Protein AF-A0A498S8A3-F1 (afdb_monomer)

Structure (mmCIF, N/CA/C/O backbone):
data_AF-A0A498S8A3-F1
#
_entry.id   AF-A0A498S8A3-F1
#
loop_
_atom_site.group_PDB
_atom_site.id
_atom_site.type_symbol
_atom_site.label_atom_id
_atom_site.label_alt_id
_atom_site.label_comp_id
_atom_site.label_asym_id
_atom_site.label_entity_id
_atom_site.label_seq_id
_atom_site.pdbx_PDB_ins_code
_atom_site.Cartn_x
_atom_site.Cartn_y
_atom_site.Cartn_z
_atom_site.occupancy
_atom_site.B_iso_or_equiv
_atom_site.auth_seq_id
_atom_site.auth_comp_id
_atom_site.auth_asym_id
_atom_site.auth_atom_id
_atom_site.pdbx_PDB_model_num
ATOM 1 N N . MET A 1 1 ? 25.824 3.146 -20.376 1.00 77.06 1 MET A N 1
ATOM 2 C CA . MET A 1 1 ? 25.790 4.401 -19.587 1.00 77.06 1 MET A CA 1
ATOM 3 C C . MET A 1 1 ? 26.663 4.387 -18.333 1.00 77.06 1 MET A C 1
ATOM 5 O O . MET A 1 1 ? 27.650 5.105 -18.344 1.00 77.06 1 MET A O 1
ATOM 9 N N . GLN A 1 2 ? 26.408 3.583 -17.286 1.00 84.12 2 GLN A N 1
ATOM 10 C CA . GLN A 1 2 ? 27.241 3.619 -16.058 1.00 84.12 2 GLN A CA 1
ATOM 11 C C . GLN A 1 2 ? 28.739 3.370 -16.310 1.00 84.12 2 GLN A C 1
ATOM 13 O O . GLN A 1 2 ? 29.576 4.101 -15.799 1.00 84.12 2 GLN A O 1
ATOM 18 N N . LYS A 1 3 ? 29.083 2.399 -17.169 1.00 86.88 3 LYS A N 1
ATOM 19 C CA . LYS A 1 3 ? 30.480 2.138 -17.564 1.00 86.88 3 LYS A CA 1
ATOM 20 C C . LYS A 1 3 ? 31.143 3.359 -18.218 1.00 86.88 3 LYS A C 1
ATOM 22 O O . LYS A 1 3 ? 32.260 3.702 -17.860 1.00 86.88 3 LYS A O 1
ATOM 27 N N . TRP A 1 4 ? 30.442 4.040 -19.127 1.00 86.94 4 TRP A N 1
ATOM 28 C CA . TRP A 1 4 ? 30.944 5.247 -19.798 1.00 86.94 4 TRP A CA 1
ATOM 29 C C . TRP A 1 4 ? 31.109 6.415 -18.825 1.00 86.94 4 TRP A C 1
ATOM 31 O O . TRP A 1 4 ? 32.101 7.129 -18.896 1.00 86.94 4 TRP A O 1
ATOM 41 N N . ARG A 1 5 ? 30.191 6.560 -17.862 1.00 85.75 5 ARG A N 1
ATOM 42 C CA . ARG A 1 5 ? 30.325 7.548 -16.783 1.00 85.75 5 ARG A CA 1
ATOM 43 C C . ARG A 1 5 ? 31.482 7.242 -15.849 1.00 85.75 5 ARG A C 1
ATOM 45 O O . ARG A 1 5 ? 32.178 8.161 -15.453 1.00 85.75 5 ARG A O 1
ATOM 52 N N . ASN A 1 6 ? 31.721 5.973 -15.533 1.00 88.44 6 ASN A N 1
ATOM 53 C CA . ASN A 1 6 ? 32.868 5.582 -14.719 1.00 88.44 6 ASN A CA 1
ATOM 54 C C . ASN A 1 6 ? 34.187 5.910 -15.429 1.00 88.44 6 ASN A C 1
ATOM 56 O O . ASN A 1 6 ? 35.081 6.439 -14.785 1.00 88.44 6 ASN A O 1
ATOM 60 N N . ILE A 1 7 ? 34.271 5.681 -16.745 1.00 88.69 7 ILE A N 1
ATOM 61 C CA . ILE A 1 7 ? 35.437 6.062 -17.558 1.00 88.69 7 ILE A CA 1
ATOM 62 C C . ILE A 1 7 ? 35.605 7.588 -17.589 1.00 88.69 7 ILE A C 1
ATOM 64 O O . ILE A 1 7 ? 36.697 8.076 -17.329 1.00 88.69 7 ILE A O 1
ATOM 68 N N . ALA A 1 8 ? 34.536 8.354 -17.833 1.00 86.69 8 ALA A N 1
ATOM 69 C CA . ALA A 1 8 ? 34.592 9.819 -17.795 1.00 86.69 8 ALA A CA 1
ATOM 70 C C . ALA A 1 8 ? 35.014 10.347 -16.407 1.00 86.69 8 ALA A C 1
ATOM 72 O O . ALA A 1 8 ? 35.850 11.240 -16.308 1.00 86.69 8 ALA A O 1
ATOM 73 N N . ASN A 1 9 ? 34.520 9.728 -15.329 1.00 86.81 9 ASN A N 1
ATOM 74 C CA . ASN A 1 9 ? 34.883 10.052 -13.947 1.00 86.81 9 ASN A CA 1
ATOM 75 C C . ASN A 1 9 ? 36.334 9.690 -13.585 1.00 86.81 9 ASN A C 1
ATOM 77 O O . ASN A 1 9 ? 36.845 10.223 -12.600 1.00 86.81 9 ASN A O 1
ATOM 81 N N . SER A 1 10 ? 36.996 8.793 -14.328 1.00 88.81 10 SER A N 1
ATOM 82 C CA . SER A 1 10 ? 38.424 8.484 -14.148 1.00 88.81 10 SER A CA 1
ATOM 83 C C . SER A 1 10 ? 39.339 9.602 -14.652 1.00 88.81 10 SER A C 1
ATOM 85 O O . SER A 1 10 ? 40.477 9.688 -14.207 1.00 88.81 10 SER A O 1
ATOM 87 N N . TYR A 1 11 ? 38.836 10.480 -15.522 1.00 88.56 11 TYR A N 1
ATOM 88 C CA . TYR A 1 11 ? 39.572 11.601 -16.104 1.00 88.56 11 TYR A CA 1
ATOM 89 C C . TYR A 1 11 ? 38.967 12.940 -15.656 1.00 88.56 11 TYR A C 1
ATOM 91 O O . TYR A 1 11 ? 38.501 13.738 -16.472 1.00 88.56 11 TYR A O 1
ATOM 99 N N . LYS A 1 12 ? 38.953 13.189 -14.338 1.00 82.19 12 LYS A N 1
ATOM 100 C CA . LYS A 1 12 ? 38.359 14.413 -13.756 1.00 82.19 12 LYS A CA 1
ATOM 101 C C . LYS A 1 12 ? 39.020 15.697 -14.259 1.00 82.19 12 LYS A C 1
ATOM 103 O O . LYS A 1 12 ? 38.346 16.716 -14.372 1.00 82.19 12 LYS A O 1
ATOM 108 N N . ASP A 1 13 ? 40.297 15.620 -14.616 1.00 89.12 13 ASP A N 1
ATOM 109 C CA . ASP A 1 13 ? 41.116 16.737 -15.101 1.00 89.12 13 ASP A CA 1
ATOM 110 C C . ASP A 1 13 ? 40.587 17.329 -16.421 1.00 89.12 13 ASP A C 1
ATOM 112 O O . ASP A 1 13 ? 40.838 18.489 -16.735 1.00 89.12 13 ASP A O 1
ATOM 116 N N . LEU A 1 14 ? 39.830 16.535 -17.189 1.00 85.31 14 LEU A N 1
ATOM 117 C CA . LEU A 1 14 ? 39.316 16.886 -18.516 1.00 85.31 14 LEU A CA 1
ATOM 118 C C . LEU A 1 14 ? 37.848 17.366 -18.501 1.00 85.31 14 LEU A C 1
ATOM 120 O O . LEU A 1 14 ? 37.322 17.703 -19.558 1.00 85.31 14 LEU A O 1
ATOM 124 N N . ASN A 1 15 ? 37.182 17.397 -17.334 1.00 84.81 15 ASN A N 1
ATOM 125 C CA . ASN A 1 15 ? 35.776 17.807 -17.152 1.00 84.81 15 ASN A CA 1
ATOM 126 C C . ASN A 1 15 ? 34.808 17.239 -18.220 1.00 84.81 15 ASN A C 1
ATOM 128 O O . ASN A 1 15 ? 33.963 17.946 -18.775 1.00 84.81 15 ASN A O 1
ATOM 132 N N . VAL A 1 16 ? 34.962 15.954 -18.552 1.00 86.25 16 VAL A N 1
ATOM 133 C CA . VAL A 1 16 ? 34.203 15.304 -19.629 1.00 86.25 16 VAL A CA 1
ATOM 134 C C . VAL A 1 16 ? 32.844 14.843 -19.113 1.00 86.25 16 VAL A C 1
ATOM 136 O O . VAL A 1 16 ? 32.751 14.168 -18.088 1.00 86.25 16 VAL A O 1
ATOM 139 N N . SER A 1 17 ? 31.782 15.146 -19.858 1.00 83.44 17 SER A N 1
ATOM 140 C CA . SER A 1 17 ? 30.438 14.615 -19.615 1.00 83.44 17 SER A CA 1
ATOM 141 C C . SER A 1 17 ? 30.017 13.676 -20.748 1.00 83.44 17 SER A C 1
ATOM 143 O O . SER A 1 17 ? 30.388 13.862 -21.905 1.00 83.44 17 SER A O 1
ATOM 145 N N . VAL A 1 18 ? 29.266 12.625 -20.411 1.00 84.88 18 VAL A N 1
ATOM 146 C CA . VAL A 1 18 ? 28.744 11.658 -21.390 1.00 84.88 18 VAL A CA 1
ATOM 147 C C . VAL A 1 18 ? 27.344 12.099 -21.798 1.00 84.88 18 VAL A C 1
ATOM 149 O O . VAL A 1 18 ? 26.421 12.011 -20.986 1.00 84.88 18 VAL A O 1
ATOM 152 N N . TRP A 1 19 ? 27.187 12.550 -23.041 1.00 85.06 19 TRP A N 1
ATOM 153 C CA . TRP A 1 19 ? 25.892 12.926 -23.602 1.00 85.06 19 TRP A CA 1
ATOM 154 C C . TRP A 1 19 ? 25.328 11.804 -24.478 1.00 85.06 19 TRP A C 1
ATOM 156 O O . TRP A 1 19 ? 26.021 11.255 -25.327 1.00 85.06 19 TRP A O 1
ATOM 166 N N . GLU A 1 20 ? 24.064 11.472 -24.246 1.00 85.94 20 GLU A N 1
ATOM 167 C CA . GLU A 1 20 ? 23.276 10.501 -25.007 1.00 85.94 20 GLU A CA 1
ATOM 168 C C . GLU A 1 20 ? 21.835 11.020 -25.020 1.00 85.94 20 GLU A C 1
ATOM 170 O O . GLU A 1 20 ? 21.359 11.496 -23.983 1.00 85.94 20 GLU A O 1
ATOM 175 N N . ALA A 1 21 ? 21.119 10.921 -26.142 1.00 87.62 21 ALA A N 1
ATOM 176 C CA . ALA A 1 21 ? 19.775 11.502 -26.267 1.00 87.62 21 ALA A CA 1
ATOM 177 C C . ALA A 1 21 ? 18.793 10.938 -25.219 1.00 87.62 21 ALA A C 1
ATOM 179 O O . ALA A 1 21 ? 17.949 11.655 -24.687 1.00 87.62 21 ALA A O 1
ATOM 180 N N . ASN A 1 22 ? 18.971 9.666 -24.850 1.00 87.19 22 ASN A N 1
ATOM 181 C CA . ASN A 1 22 ? 18.154 8.969 -23.855 1.00 87.19 22 ASN A CA 1
ATOM 182 C C . ASN A 1 22 ? 18.733 9.013 -22.429 1.00 87.19 22 ASN A C 1
ATOM 184 O O . ASN A 1 22 ? 18.239 8.316 -21.540 1.00 87.19 22 ASN A O 1
ATOM 188 N N . SER A 1 23 ? 19.787 9.803 -22.187 1.00 85.44 23 SER A N 1
ATOM 189 C CA . SER A 1 23 ? 20.466 9.873 -20.882 1.00 85.44 23 SER A CA 1
ATOM 190 C C . SER A 1 23 ? 19.522 10.233 -19.731 1.00 85.44 23 SER A C 1
ATOM 192 O O . SER A 1 23 ? 19.610 9.608 -18.677 1.00 85.44 23 SER A O 1
ATOM 194 N N . MET A 1 24 ? 18.567 11.139 -19.963 1.00 87.56 24 MET A N 1
ATOM 195 C CA . MET A 1 24 ? 17.547 11.538 -18.986 1.00 87.56 24 MET A CA 1
ATOM 196 C C . MET A 1 24 ? 16.693 10.354 -18.502 1.00 87.56 24 MET A C 1
ATOM 198 O O . MET A 1 24 ? 16.511 10.175 -17.299 1.00 87.56 24 MET A O 1
ATOM 202 N N . PHE A 1 25 ? 16.200 9.512 -19.417 1.00 87.62 25 PHE A N 1
ATOM 203 C CA . PHE A 1 25 ? 15.379 8.349 -19.058 1.00 87.62 25 PHE A CA 1
ATOM 204 C C . PHE A 1 25 ? 16.190 7.305 -18.291 1.00 87.62 25 PHE A C 1
ATOM 206 O O . PHE A 1 25 ? 15.712 6.731 -17.313 1.00 87.62 25 PHE A O 1
ATOM 213 N N . VAL A 1 26 ? 17.444 7.094 -18.699 1.00 86.50 26 VAL A N 1
ATOM 214 C CA . VAL A 1 26 ? 18.355 6.185 -17.997 1.00 86.50 26 VAL A CA 1
ATOM 215 C C . VAL A 1 26 ? 18.641 6.695 -16.584 1.00 86.50 26 VAL A C 1
ATOM 217 O O . VAL A 1 26 ? 18.618 5.901 -15.649 1.00 86.50 26 VAL A O 1
ATOM 220 N N . ASP A 1 27 ? 18.854 7.999 -16.400 1.00 88.00 27 ASP A N 1
ATOM 221 C CA . ASP A 1 27 ? 19.038 8.597 -15.073 1.00 88.00 27 ASP A CA 1
ATOM 222 C C . ASP A 1 27 ? 17.830 8.421 -14.169 1.00 88.00 27 ASP A C 1
ATOM 224 O O . ASP A 1 27 ? 17.971 8.040 -13.004 1.00 88.00 27 ASP A O 1
ATOM 228 N N . GLN A 1 28 ? 16.638 8.630 -14.721 1.00 90.00 28 GLN A N 1
ATOM 229 C CA . GLN A 1 28 ? 15.400 8.410 -13.997 1.00 90.00 28 GLN A CA 1
ATOM 230 C C . GLN A 1 28 ? 15.267 6.947 -13.556 1.00 90.00 28 GLN A C 1
ATOM 232 O O . GLN A 1 28 ? 14.994 6.695 -12.385 1.00 90.00 28 GLN A O 1
ATOM 237 N N . MET A 1 29 ? 15.520 5.981 -14.447 1.00 89.31 29 MET A N 1
ATOM 238 C CA . MET A 1 29 ? 15.439 4.552 -14.114 1.00 89.31 29 MET A CA 1
ATOM 239 C C . MET A 1 29 ? 16.510 4.102 -13.112 1.00 89.31 29 MET A C 1
ATOM 241 O O . MET A 1 29 ? 16.238 3.250 -12.265 1.00 89.31 29 MET A O 1
ATOM 245 N N . LEU A 1 30 ? 17.714 4.680 -13.169 1.00 88.56 30 LEU A N 1
ATOM 246 C CA . LEU A 1 30 ? 18.797 4.367 -12.233 1.00 88.56 30 LEU A CA 1
ATOM 247 C C . LEU A 1 30 ? 18.478 4.821 -10.805 1.00 88.56 30 LEU A C 1
ATOM 249 O O . LEU A 1 30 ? 18.762 4.093 -9.854 1.00 88.56 30 LEU A O 1
ATOM 253 N N . SER A 1 31 ? 17.866 5.995 -10.661 1.00 91.38 31 SER A N 1
ATOM 254 C CA . SER A 1 31 ? 17.482 6.553 -9.359 1.00 91.38 31 SER A CA 1
ATOM 255 C C . SER A 1 31 ? 16.128 6.036 -8.856 1.00 91.38 31 SER A C 1
ATOM 257 O O . SER A 1 31 ? 15.812 6.189 -7.674 1.00 91.38 31 SER A O 1
ATOM 259 N N . LEU A 1 32 ? 15.334 5.394 -9.723 1.00 92.94 32 LEU A N 1
ATOM 260 C CA . LEU A 1 32 ? 13.948 5.014 -9.447 1.00 92.94 32 LEU A CA 1
ATOM 261 C C . LEU A 1 32 ? 13.800 4.095 -8.234 1.00 92.94 32 LEU A C 1
ATOM 263 O O . LEU A 1 32 ? 12.905 4.306 -7.428 1.00 92.94 32 LEU A O 1
ATOM 267 N N . LYS A 1 33 ? 14.672 3.093 -8.073 1.00 91.06 33 LYS A N 1
ATOM 268 C CA . LYS A 1 33 ? 14.567 2.123 -6.966 1.00 91.06 33 LYS A CA 1
ATOM 269 C C . LYS A 1 33 ? 14.690 2.801 -5.602 1.00 91.06 33 LYS A C 1
ATOM 271 O O . LYS A 1 33 ? 13.877 2.567 -4.710 1.00 91.06 33 LYS A O 1
ATOM 276 N N . THR A 1 34 ? 15.693 3.665 -5.455 1.00 92.94 34 THR A N 1
ATOM 277 C CA . THR A 1 34 ? 15.925 4.419 -4.219 1.00 92.94 34 THR A CA 1
ATOM 278 C C . THR A 1 34 ? 14.799 5.415 -3.977 1.00 92.94 34 THR A C 1
ATOM 280 O O . THR A 1 34 ? 14.282 5.489 -2.864 1.00 92.94 34 THR A O 1
ATOM 283 N N . LEU A 1 35 ? 14.368 6.123 -5.025 1.00 94.62 35 LEU A N 1
ATOM 284 C CA . LEU A 1 35 ? 13.255 7.064 -4.944 1.00 94.62 35 LEU A CA 1
ATOM 285 C C . LEU A 1 35 ? 11.952 6.365 -4.541 1.00 94.62 35 LEU A C 1
ATOM 287 O O . LEU A 1 35 ? 11.236 6.856 -3.674 1.00 94.62 35 LEU A O 1
ATOM 291 N N . ALA A 1 36 ? 11.660 5.205 -5.125 1.00 93.38 36 ALA A N 1
ATOM 292 C CA . ALA A 1 36 ? 10.475 4.413 -4.829 1.00 93.38 36 ALA A CA 1
ATOM 293 C C . ALA A 1 36 ? 10.430 4.002 -3.356 1.00 93.38 36 ALA A C 1
ATOM 295 O O . ALA A 1 36 ? 9.432 4.236 -2.680 1.00 93.38 36 ALA A O 1
ATOM 296 N N . LEU A 1 37 ? 11.528 3.458 -2.825 1.00 93.69 37 LEU A N 1
ATOM 297 C CA . LEU A 1 37 ? 11.596 3.077 -1.414 1.00 93.69 37 LEU A CA 1
ATOM 298 C C . LEU A 1 37 ? 11.469 4.288 -0.484 1.00 93.69 37 LEU A C 1
ATOM 300 O O . LEU A 1 37 ? 10.704 4.241 0.476 1.00 93.69 37 LEU A O 1
ATOM 304 N N . GLN A 1 38 ? 12.176 5.383 -0.774 1.00 96.19 38 GLN A N 1
ATOM 305 C CA . GLN A 1 38 ? 12.108 6.598 0.039 1.00 96.19 38 GLN A CA 1
ATOM 306 C C . GLN A 1 38 ? 10.698 7.190 0.054 1.00 96.19 38 GLN A C 1
ATOM 308 O O . GLN A 1 38 ? 10.174 7.497 1.122 1.00 96.19 38 GLN A O 1
ATOM 313 N N . THR A 1 39 ? 10.073 7.324 -1.115 1.00 95.25 39 THR A N 1
ATOM 314 C CA . THR A 1 39 ? 8.710 7.857 -1.231 1.00 95.25 39 THR A CA 1
ATOM 315 C C . THR A 1 39 ? 7.702 6.951 -0.538 1.00 95.25 39 THR A C 1
ATOM 317 O O . THR A 1 39 ? 6.920 7.455 0.255 1.00 95.25 39 THR A O 1
ATOM 320 N N . CYS A 1 40 ? 7.777 5.626 -0.706 1.00 93.38 40 CYS A N 1
ATOM 321 C CA . CYS A 1 40 ? 6.897 4.695 0.005 1.00 93.38 40 CYS A CA 1
ATOM 322 C C . CYS A 1 40 ? 7.012 4.832 1.531 1.00 93.38 40 CYS A C 1
ATOM 324 O O . CYS A 1 40 ? 5.994 4.891 2.218 1.00 93.38 40 CYS A O 1
ATOM 326 N N . VAL A 1 41 ? 8.232 4.926 2.072 1.00 94.62 41 VAL A N 1
ATOM 327 C CA . VAL A 1 41 ? 8.451 5.089 3.520 1.00 94.62 41 VAL A CA 1
ATOM 328 C C . VAL A 1 41 ? 7.900 6.426 4.016 1.00 94.62 41 VAL A C 1
ATOM 330 O O . VAL A 1 41 ? 7.158 6.452 4.997 1.00 94.62 41 VAL A O 1
ATOM 333 N N . TRP A 1 42 ? 8.205 7.531 3.330 1.00 95.56 42 TRP A N 1
ATOM 334 C CA . TRP A 1 42 ? 7.682 8.847 3.704 1.00 95.56 42 TRP A CA 1
ATOM 335 C C . TRP A 1 42 ? 6.158 8.913 3.610 1.00 95.56 42 TRP A C 1
ATOM 337 O O . TRP A 1 42 ? 5.518 9.470 4.503 1.00 95.56 42 TRP A O 1
ATOM 347 N N . THR A 1 43 ? 5.562 8.301 2.586 1.00 94.44 43 THR A N 1
ATOM 348 C CA . THR A 1 43 ? 4.108 8.207 2.453 1.00 94.44 43 THR A CA 1
ATOM 349 C C . THR A 1 43 ? 3.509 7.376 3.585 1.00 94.44 43 THR A C 1
ATOM 351 O O . THR A 1 43 ? 2.552 7.833 4.195 1.00 94.44 43 THR A O 1
ATOM 354 N N . LEU A 1 44 ? 4.082 6.224 3.955 1.00 92.31 44 LEU A N 1
ATOM 355 C CA . LEU A 1 44 ? 3.594 5.424 5.091 1.00 92.31 44 LEU A CA 1
ATOM 356 C C . LEU A 1 44 ? 3.656 6.187 6.424 1.00 92.31 44 LEU A C 1
ATOM 358 O O . LEU A 1 44 ? 2.712 6.122 7.215 1.00 92.31 44 LEU A O 1
ATOM 362 N N . ILE A 1 45 ? 4.729 6.946 6.666 1.00 93.88 45 ILE 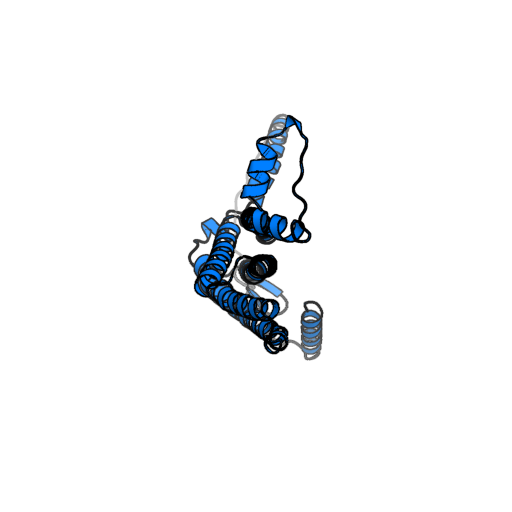A N 1
ATOM 363 C CA . ILE A 1 45 ? 4.859 7.801 7.858 1.00 93.88 45 ILE A CA 1
ATOM 364 C C . ILE A 1 45 ? 3.791 8.900 7.846 1.00 93.88 45 ILE A C 1
ATOM 366 O O . ILE A 1 45 ? 3.100 9.104 8.844 1.00 93.88 45 ILE A O 1
ATOM 370 N N . CYS A 1 46 ? 3.623 9.581 6.711 1.00 93.88 46 CYS A N 1
ATOM 371 C CA . CYS A 1 46 ? 2.615 10.625 6.542 1.00 93.88 46 CYS A CA 1
ATOM 372 C C . CYS A 1 46 ? 1.199 10.079 6.779 1.00 93.88 46 CYS A C 1
ATOM 374 O O . CYS A 1 46 ? 0.431 10.641 7.556 1.00 93.88 46 CYS A O 1
ATOM 376 N N . MET A 1 47 ? 0.880 8.925 6.195 1.00 91.81 47 MET A N 1
ATOM 377 C CA . MET A 1 47 ? -0.415 8.272 6.361 1.00 91.81 47 MET A CA 1
ATOM 378 C C . MET A 1 47 ? -0.670 7.812 7.797 1.00 91.81 47 MET A C 1
ATOM 380 O O . MET A 1 47 ? -1.785 7.954 8.294 1.00 91.81 47 MET A O 1
ATOM 384 N N . THR A 1 48 ? 0.363 7.340 8.498 1.00 89.25 48 THR A N 1
ATOM 385 C CA . THR A 1 48 ? 0.287 7.033 9.935 1.00 89.25 48 THR A CA 1
ATOM 386 C C . THR A 1 48 ? -0.056 8.283 10.750 1.00 89.25 48 THR A C 1
ATOM 388 O O . THR A 1 48 ? -0.900 8.227 11.644 1.00 89.25 48 THR A O 1
ATOM 391 N N . ALA A 1 49 ? 0.543 9.432 10.419 1.00 90.50 49 ALA A N 1
ATOM 392 C CA . ALA A 1 49 ? 0.247 10.703 11.079 1.00 90.50 49 ALA A CA 1
ATOM 393 C C . ALA A 1 49 ? -1.190 11.178 10.808 1.00 90.50 49 ALA A C 1
ATOM 395 O O . ALA A 1 49 ? -1.882 11.581 11.742 1.00 90.50 49 ALA A O 1
ATOM 396 N N . VAL A 1 50 ? -1.669 11.071 9.563 1.00 89.56 50 VAL A N 1
ATOM 397 C CA . VAL A 1 50 ? -3.061 11.390 9.204 1.00 89.56 50 VAL A CA 1
ATOM 398 C C . VAL A 1 50 ? -4.036 10.475 9.948 1.00 89.56 50 VAL A C 1
ATOM 400 O O . VAL A 1 50 ? -4.980 10.966 10.565 1.00 89.56 50 VAL A O 1
ATOM 403 N N . CYS A 1 51 ? -3.774 9.165 9.993 1.00 85.19 51 CYS A N 1
ATOM 404 C CA . CYS A 1 51 ? -4.572 8.230 10.790 1.00 85.19 51 CYS A CA 1
ATOM 405 C C . CYS A 1 51 ? -4.574 8.613 12.275 1.00 85.19 51 CYS A C 1
ATOM 407 O O . CYS A 1 51 ? -5.620 8.548 12.912 1.00 85.19 51 CYS A O 1
ATOM 409 N N . GLY A 1 52 ? -3.438 9.062 12.816 1.00 83.69 52 GLY A N 1
ATOM 410 C CA . GLY A 1 52 ? -3.327 9.564 14.188 1.00 83.69 52 GLY A CA 1
ATOM 411 C C . GLY A 1 52 ? -4.114 10.842 14.473 1.00 83.69 52 GLY A C 1
ATOM 412 O O . GLY A 1 52 ? -4.581 11.025 15.594 1.00 83.69 52 GLY A O 1
ATOM 413 N N . LEU A 1 53 ? -4.307 11.706 13.476 1.00 83.62 53 LEU A N 1
ATOM 414 C CA . LEU A 1 53 ? -5.154 12.892 13.615 1.00 83.62 53 LEU A CA 1
ATOM 415 C C . LEU A 1 53 ? -6.643 12.528 13.669 1.00 83.62 53 LEU A C 1
ATOM 417 O O . LEU A 1 53 ? -7.379 13.096 14.475 1.00 83.62 53 LEU A O 1
ATOM 421 N N . PHE A 1 54 ? -7.086 11.570 12.850 1.00 77.94 54 PHE A N 1
ATOM 422 C CA . PHE A 1 54 ? -8.481 11.113 12.842 1.00 77.94 54 PHE A CA 1
ATOM 423 C C . PHE A 1 54 ? -8.826 10.213 14.037 1.00 77.94 54 PHE A C 1
ATOM 425 O O . PHE A 1 54 ? -9.923 10.293 14.591 1.00 77.94 54 PHE A O 1
ATOM 432 N N . ILE A 1 55 ? -7.900 9.342 14.437 1.00 74.81 55 ILE A N 1
ATOM 433 C CA . ILE A 1 55 ? -8.072 8.338 15.487 1.00 74.81 55 ILE A CA 1
ATOM 434 C C . ILE A 1 55 ? -7.337 8.837 16.730 1.00 74.81 55 ILE A C 1
ATOM 436 O O . ILE A 1 55 ? -6.129 8.675 16.869 1.00 74.81 55 ILE A O 1
ATOM 440 N N . GLN A 1 56 ? -8.074 9.410 17.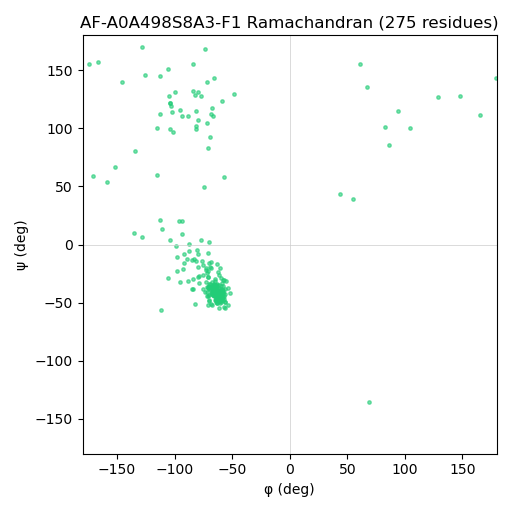679 1.00 69.44 56 GLN A N 1
ATOM 441 C CA . GLN A 1 56 ? -7.496 10.020 18.886 1.00 69.44 56 GLN A CA 1
ATOM 442 C C . GLN A 1 56 ? -6.893 8.994 19.880 1.00 69.44 56 GLN A C 1
ATOM 444 O O . GLN A 1 56 ? -6.383 9.369 20.937 1.00 69.44 56 GLN A O 1
ATOM 449 N N . ASN A 1 57 ? -6.907 7.696 19.544 1.00 75.12 57 ASN A N 1
ATOM 450 C CA . ASN A 1 57 ? -6.402 6.599 20.372 1.00 75.12 57 ASN A CA 1
ATOM 451 C C . ASN A 1 57 ? -5.147 5.933 19.760 1.00 75.12 57 ASN A C 1
ATOM 453 O O . ASN A 1 57 ? -5.273 5.214 18.765 1.00 75.12 57 ASN A O 1
ATOM 457 N N . PRO A 1 58 ? -3.951 6.055 20.374 1.00 77.06 58 PRO A N 1
ATOM 458 C CA . PRO A 1 58 ? -2.674 5.600 19.808 1.00 77.06 58 PRO A CA 1
ATOM 459 C C . PRO A 1 58 ? -2.623 4.097 19.501 1.00 77.06 58 PRO A C 1
ATOM 461 O O . PRO A 1 58 ? -2.057 3.698 18.489 1.00 77.06 58 PRO A O 1
ATOM 464 N N . PHE A 1 59 ? -3.250 3.247 20.318 1.00 81.44 59 PHE A N 1
ATOM 465 C CA . PHE A 1 59 ? -3.292 1.802 20.059 1.00 81.44 59 PHE A CA 1
ATOM 466 C C . PHE A 1 59 ? -4.085 1.456 18.793 1.00 81.44 59 PHE A C 1
ATOM 468 O O . PHE A 1 59 ? -3.672 0.598 18.015 1.00 81.44 59 PHE A O 1
ATOM 475 N N . SER A 1 60 ? -5.191 2.164 18.547 1.00 82.06 60 SER A N 1
ATOM 476 C CA . SER A 1 60 ? -5.974 1.994 17.322 1.00 82.06 60 SER A CA 1
ATOM 477 C C . SER A 1 60 ? -5.212 2.513 16.099 1.00 82.06 60 SER A C 1
ATOM 479 O O . SER A 1 60 ? -5.314 1.911 15.034 1.00 82.06 60 SER A O 1
ATOM 481 N N . VAL A 1 61 ? -4.406 3.572 16.252 1.00 87.62 61 VAL A N 1
ATOM 482 C CA . VAL A 1 61 ? -3.520 4.074 15.186 1.00 87.62 61 VAL A CA 1
ATOM 483 C C . VAL A 1 61 ? -2.466 3.038 14.822 1.00 87.62 61 VAL A C 1
ATOM 485 O O . VAL A 1 61 ? -2.243 2.802 13.640 1.00 87.62 61 VAL A O 1
ATOM 488 N N . ILE A 1 62 ? -1.842 2.382 15.806 1.00 88.88 62 ILE A N 1
ATOM 489 C CA . ILE A 1 62 ? -0.831 1.344 15.549 1.00 88.88 62 ILE A CA 1
ATOM 490 C C . ILE A 1 62 ? -1.438 0.190 14.743 1.00 88.88 62 ILE A C 1
ATOM 492 O O . ILE A 1 62 ? -0.852 -0.238 13.754 1.00 88.88 62 ILE A O 1
ATOM 496 N N . ILE A 1 63 ? -2.630 -0.281 15.114 1.00 88.19 63 ILE A N 1
ATOM 497 C CA . ILE A 1 63 ? -3.316 -1.383 14.416 1.00 88.19 63 ILE A CA 1
ATOM 498 C C . ILE A 1 63 ? -3.723 -0.972 12.995 1.00 88.19 63 ILE A C 1
ATOM 500 O O . ILE A 1 63 ? -3.510 -1.732 12.047 1.00 88.19 63 ILE A O 1
ATOM 504 N N . ALA A 1 64 ? -4.262 0.240 12.824 1.00 89.00 64 ALA A N 1
ATOM 505 C CA . ALA A 1 64 ? -4.581 0.782 11.506 1.00 89.00 64 ALA A CA 1
ATOM 506 C C . ALA A 1 64 ? -3.318 0.900 10.636 1.00 89.00 64 ALA A C 1
ATOM 508 O O . ALA A 1 64 ? -3.311 0.454 9.492 1.00 89.00 64 ALA A O 1
ATOM 509 N N . SER A 1 65 ? -2.214 1.386 11.207 1.00 91.25 65 SER A N 1
ATOM 510 C CA . SER A 1 65 ? -0.924 1.531 10.517 1.00 91.25 65 SER A CA 1
ATOM 511 C C . SER A 1 65 ? -0.325 0.180 10.124 1.00 91.25 65 SER A C 1
ATOM 513 O O . SER A 1 65 ? 0.177 0.032 9.014 1.00 91.25 65 SER A O 1
ATOM 515 N N . LEU A 1 66 ? -0.424 -0.835 10.991 1.00 91.75 66 LEU A N 1
ATOM 516 C CA . LEU A 1 66 ? -0.027 -2.209 10.667 1.00 91.75 66 LEU A CA 1
ATOM 517 C C . LEU A 1 66 ? -0.889 -2.798 9.547 1.00 91.75 66 LEU A C 1
ATOM 519 O O . LEU A 1 66 ? -0.367 -3.488 8.674 1.00 91.75 66 LEU A O 1
ATOM 523 N N . THR A 1 67 ? -2.187 -2.490 9.530 1.00 92.31 67 THR A N 1
ATOM 524 C CA . THR A 1 67 ? -3.093 -2.902 8.450 1.00 92.31 67 THR A CA 1
ATOM 525 C C . THR A 1 67 ? -2.690 -2.246 7.126 1.00 92.31 67 THR A C 1
ATOM 527 O O . THR A 1 67 ? -2.507 -2.948 6.135 1.00 92.31 67 THR A O 1
ATOM 530 N N . ILE A 1 68 ? -2.472 -0.926 7.112 1.00 92.75 68 ILE A N 1
ATOM 531 C CA . ILE A 1 68 ? -1.999 -0.160 5.944 1.00 92.75 68 ILE A CA 1
ATOM 532 C C . ILE A 1 68 ? -0.667 -0.715 5.421 1.00 92.75 68 ILE A C 1
ATOM 534 O O . ILE A 1 68 ? -0.511 -0.959 4.221 1.00 92.75 68 ILE A O 1
ATOM 538 N N . ALA A 1 69 ? 0.287 -0.965 6.321 1.00 93.44 69 ALA A N 1
ATOM 539 C CA . ALA A 1 69 ? 1.575 -1.549 5.972 1.00 93.44 69 ALA A CA 1
ATOM 540 C C . ALA A 1 69 ? 1.401 -2.951 5.368 1.00 93.44 69 ALA A C 1
ATOM 542 O O . ALA A 1 69 ? 1.987 -3.238 4.328 1.00 93.44 69 ALA A O 1
ATOM 543 N N . SER A 1 70 ? 0.546 -3.794 5.955 1.00 94.75 70 SER A N 1
ATOM 544 C CA . SER A 1 70 ? 0.229 -5.128 5.429 1.00 94.75 70 SER A CA 1
ATOM 545 C C . SER A 1 70 ? -0.376 -5.077 4.024 1.00 94.75 70 SER A C 1
ATOM 547 O O . SER A 1 70 ? 0.050 -5.833 3.153 1.00 94.75 70 SER 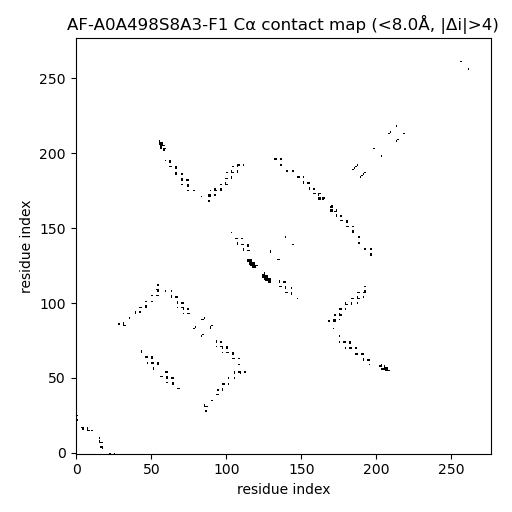A O 1
ATOM 549 N N . ILE A 1 71 ? -1.318 -4.158 3.763 1.00 92.75 71 ILE A N 1
ATOM 550 C CA . ILE A 1 71 ? -1.890 -3.954 2.419 1.00 92.75 71 ILE A CA 1
ATOM 551 C C . ILE A 1 71 ? -0.783 -3.565 1.433 1.00 92.75 71 ILE A C 1
ATOM 553 O O . ILE A 1 71 ? -0.664 -4.162 0.365 1.00 92.75 71 ILE A O 1
ATOM 557 N N . SER A 1 72 ? 0.063 -2.609 1.817 1.00 92.94 72 SER A N 1
ATOM 558 C CA . SER A 1 72 ? 1.138 -2.085 0.969 1.00 92.94 72 SER A CA 1
ATOM 559 C C . SER A 1 72 ? 2.180 -3.156 0.630 1.00 92.94 72 SER A C 1
ATOM 561 O O . SER A 1 72 ? 2.527 -3.335 -0.537 1.00 92.94 72 SER A O 1
ATOM 563 N N . PHE A 1 73 ? 2.644 -3.922 1.624 1.00 93.69 73 PHE A N 1
ATOM 564 C CA . PHE A 1 73 ? 3.565 -5.040 1.405 1.00 93.69 73 PHE A CA 1
ATOM 565 C C . PHE A 1 73 ? 2.924 -6.165 0.592 1.00 93.69 73 PHE A C 1
ATOM 567 O O . PHE A 1 73 ? 3.589 -6.732 -0.274 1.00 93.69 73 PHE A O 1
ATOM 574 N N . GLY A 1 74 ? 1.642 -6.456 0.829 1.00 93.56 74 GLY A N 1
ATOM 575 C CA . GLY A 1 74 ? 0.870 -7.413 0.042 1.00 93.56 74 GLY A CA 1
ATOM 576 C C . GLY A 1 74 ? 0.863 -7.032 -1.434 1.00 93.56 74 GLY A C 1
ATOM 577 O O . GLY A 1 74 ? 1.297 -7.818 -2.271 1.00 93.56 74 GLY A O 1
ATOM 578 N N . VAL A 1 75 ? 0.471 -5.798 -1.757 1.00 93.06 75 VAL A N 1
ATOM 579 C CA . VAL A 1 75 ? 0.432 -5.314 -3.143 1.00 93.06 75 VAL A CA 1
ATOM 580 C C . VAL A 1 75 ? 1.816 -5.354 -3.787 1.00 93.06 75 VAL A C 1
ATOM 582 O O . VAL A 1 75 ? 1.953 -5.939 -4.855 1.00 93.06 75 VAL A O 1
ATOM 585 N N . ILE A 1 76 ? 2.861 -4.840 -3.131 1.00 92.50 76 ILE A N 1
ATOM 586 C CA . ILE A 1 76 ? 4.236 -4.901 -3.662 1.00 92.50 76 ILE A CA 1
ATOM 587 C C . ILE A 1 76 ? 4.672 -6.357 -3.914 1.00 92.50 76 ILE A C 1
ATOM 589 O O . ILE A 1 76 ? 5.272 -6.658 -4.948 1.00 92.50 76 ILE A O 1
ATOM 593 N N . GLY A 1 77 ? 4.338 -7.276 -3.004 1.00 93.44 77 GLY A N 1
ATOM 594 C CA . GLY A 1 77 ? 4.630 -8.703 -3.145 1.00 93.44 77 GLY A CA 1
ATOM 595 C C . GLY A 1 77 ? 3.914 -9.346 -4.335 1.00 93.44 77 GLY A C 1
ATOM 596 O O . GLY A 1 77 ? 4.535 -10.068 -5.113 1.00 93.44 77 GLY A O 1
ATOM 597 N N . PHE A 1 78 ? 2.631 -9.042 -4.529 1.00 93.44 78 PHE A N 1
ATOM 598 C CA . PHE A 1 78 ? 1.854 -9.535 -5.669 1.00 93.44 78 PHE A CA 1
ATOM 599 C C . PHE A 1 78 ? 2.305 -8.927 -7.003 1.00 93.44 78 PHE A C 1
ATOM 601 O O . PHE A 1 78 ? 2.351 -9.641 -8.003 1.00 93.44 78 PHE A O 1
ATOM 608 N N . LEU A 1 79 ? 2.702 -7.651 -7.031 1.00 91.50 79 LEU A N 1
ATOM 609 C CA . LEU A 1 79 ? 3.283 -7.025 -8.227 1.00 91.50 79 LEU A CA 1
ATOM 610 C C . LEU A 1 79 ? 4.597 -7.708 -8.631 1.00 91.50 79 LEU A C 1
ATOM 612 O O . LEU A 1 79 ? 4.812 -7.977 -9.813 1.00 91.50 79 LEU A O 1
ATOM 616 N N . SER A 1 80 ? 5.432 -8.064 -7.649 1.00 91.38 80 SER A N 1
ATOM 617 C CA . SER A 1 80 ? 6.636 -8.874 -7.872 1.00 91.38 80 SER A CA 1
ATOM 618 C C . SER A 1 80 ? 6.288 -10.267 -8.412 1.00 91.38 80 SER A C 1
ATOM 620 O O . SER A 1 80 ? 6.895 -10.747 -9.374 1.00 91.38 80 SER A O 1
ATOM 622 N N . TRP A 1 81 ? 5.245 -10.904 -7.870 1.00 93.12 81 TRP A N 1
ATOM 623 C CA . TRP A 1 81 ? 4.794 -12.210 -8.352 1.00 93.12 81 TRP A CA 1
ATOM 624 C C . TRP A 1 81 ? 4.269 -12.170 -9.794 1.00 93.12 81 TRP A C 1
ATOM 626 O O . TRP A 1 81 ? 4.535 -13.089 -10.563 1.00 93.12 81 TRP A O 1
ATOM 636 N N . TRP A 1 82 ? 3.621 -11.080 -10.206 1.00 91.56 82 TRP A N 1
ATOM 637 C CA . TRP A 1 82 ? 3.221 -10.845 -11.599 1.00 91.56 82 TRP A CA 1
ATOM 638 C C . TRP A 1 82 ? 4.354 -10.395 -12.526 1.00 91.56 82 TRP A C 1
ATOM 640 O O . TRP A 1 82 ? 4.090 -10.133 -13.700 1.00 91.56 82 TRP A O 1
ATOM 650 N N . HIS A 1 83 ? 5.590 -10.336 -12.022 1.00 90.38 83 HIS A N 1
ATOM 651 C CA . HIS A 1 83 ? 6.790 -9.958 -12.774 1.00 90.38 83 HIS A CA 1
ATOM 652 C C . HIS A 1 83 ? 6.633 -8.587 -13.445 1.00 90.38 83 HIS A C 1
ATOM 654 O O . HIS A 1 83 ? 7.045 -8.388 -14.585 1.00 90.38 83 HIS A O 1
ATOM 660 N N . LEU A 1 84 ? 5.995 -7.649 -12.739 1.00 88.00 84 LEU A N 1
ATOM 661 C CA . LEU A 1 84 ? 5.900 -6.267 -13.186 1.00 88.00 84 LEU A CA 1
ATOM 662 C C . LEU A 1 84 ? 7.198 -5.532 -12.863 1.00 88.00 84 LEU A C 1
ATOM 664 O O . LEU A 1 84 ? 7.697 -5.587 -11.737 1.00 88.00 84 LEU A O 1
ATOM 668 N N . ASP A 1 85 ? 7.732 -4.836 -13.862 1.00 89.94 85 ASP A N 1
ATOM 669 C CA . ASP A 1 85 ? 8.947 -4.053 -13.701 1.00 89.94 85 ASP A CA 1
ATOM 670 C C . ASP A 1 85 ? 8.676 -2.801 -12.869 1.00 89.94 85 ASP A C 1
ATOM 672 O O . ASP A 1 85 ? 7.664 -2.124 -13.051 1.00 89.94 85 ASP A O 1
ATOM 676 N N . LEU A 1 86 ? 9.617 -2.468 -11.979 1.00 89.94 86 LEU A N 1
ATOM 677 C CA . LEU A 1 86 ? 9.569 -1.210 -11.245 1.00 89.94 86 LEU A CA 1
ATOM 678 C C . LEU A 1 86 ? 9.895 -0.062 -12.207 1.00 89.94 86 LEU A C 1
ATOM 680 O O . LEU A 1 86 ? 11.051 0.169 -12.564 1.00 89.94 86 LEU A O 1
ATOM 684 N N . ASP A 1 87 ? 8.852 0.654 -12.593 1.00 91.38 87 ASP A N 1
ATOM 685 C CA . ASP A 1 87 ? 8.837 1.813 -13.473 1.00 91.38 87 ASP A CA 1
ATOM 686 C C . ASP A 1 87 ? 8.070 2.980 -12.800 1.00 91.38 87 ASP A C 1
ATOM 688 O O . ASP A 1 87 ? 7.464 2.817 -11.735 1.00 91.38 87 ASP A O 1
ATOM 692 N N . PRO A 1 88 ? 8.104 4.205 -13.352 1.00 90.31 88 PRO A N 1
ATOM 693 C CA . PRO A 1 88 ? 7.370 5.327 -12.765 1.00 90.31 88 PRO A CA 1
ATOM 694 C C . PRO A 1 88 ? 5.858 5.075 -12.643 1.00 90.31 88 PRO A C 1
ATOM 696 O O . PRO A 1 88 ? 5.239 5.570 -11.703 1.00 90.31 88 PRO A O 1
ATOM 699 N N . ALA A 1 89 ? 5.266 4.289 -13.550 1.00 90.00 89 ALA A N 1
ATOM 700 C CA . ALA A 1 89 ? 3.841 3.975 -13.521 1.00 90.00 89 ALA A CA 1
ATOM 701 C C . ALA A 1 89 ? 3.472 3.047 -12.351 1.00 90.00 89 ALA A C 1
ATOM 703 O O . ALA A 1 89 ? 2.550 3.355 -11.595 1.00 90.00 89 ALA A O 1
ATOM 704 N N . THR A 1 90 ? 4.212 1.952 -12.147 1.00 91.62 90 THR A N 1
ATOM 705 C CA . THR A 1 90 ? 4.050 1.059 -10.985 1.00 91.62 90 THR A CA 1
ATOM 706 C C . THR A 1 90 ? 4.322 1.790 -9.677 1.00 91.62 90 THR A C 1
ATOM 708 O O . THR A 1 90 ? 3.589 1.577 -8.715 1.00 91.62 90 THR A O 1
ATOM 711 N N . LEU A 1 91 ? 5.300 2.704 -9.630 1.00 93.56 91 LEU A N 1
ATOM 712 C CA . LEU A 1 91 ? 5.521 3.550 -8.454 1.00 93.56 91 LEU A CA 1
ATOM 713 C C . LEU A 1 91 ? 4.287 4.408 -8.135 1.00 93.56 91 LEU A C 1
ATOM 715 O O . LEU A 1 91 ? 3.828 4.417 -6.993 1.00 93.56 91 LEU A O 1
ATOM 719 N N . CYS A 1 92 ? 3.706 5.086 -9.131 1.00 92.81 92 CYS A N 1
ATOM 720 C CA . CYS A 1 92 ? 2.456 5.825 -8.946 1.00 92.81 92 CYS A CA 1
ATOM 721 C C . CYS A 1 92 ? 1.322 4.911 -8.460 1.00 92.81 92 CYS A C 1
ATOM 723 O O . CYS A 1 92 ? 0.581 5.291 -7.555 1.00 92.81 92 CYS A O 1
ATOM 725 N N . ALA A 1 93 ? 1.211 3.700 -9.007 1.00 91.81 93 ALA A N 1
ATOM 726 C CA . ALA A 1 93 ? 0.193 2.737 -8.604 1.00 91.81 93 ALA A CA 1
ATOM 727 C C . ALA A 1 93 ? 0.385 2.237 -7.155 1.00 91.81 93 ALA A C 1
ATOM 729 O O . ALA A 1 93 ? -0.592 2.102 -6.419 1.00 91.81 93 ALA A O 1
ATOM 730 N N . ILE A 1 94 ? 1.628 2.036 -6.701 1.00 93.12 94 ILE A N 1
ATOM 731 C CA . ILE A 1 94 ? 1.948 1.707 -5.300 1.00 93.12 94 ILE A CA 1
ATOM 732 C C . ILE A 1 94 ? 1.587 2.877 -4.370 1.00 93.12 94 ILE A C 1
ATOM 734 O O . ILE A 1 94 ? 0.994 2.658 -3.315 1.00 93.12 94 ILE A O 1
ATOM 738 N N . LEU A 1 95 ? 1.875 4.124 -4.757 1.00 93.56 95 LEU A N 1
ATOM 739 C CA . LEU A 1 95 ? 1.495 5.301 -3.963 1.00 93.56 95 LEU A CA 1
ATOM 740 C C . LEU A 1 95 ? -0.027 5.464 -3.862 1.00 93.56 95 LEU A C 1
ATOM 742 O O . LEU A 1 95 ? -0.547 5.716 -2.774 1.00 93.56 95 LEU A O 1
ATOM 746 N N . MET A 1 96 ? -0.748 5.260 -4.968 1.00 92.50 96 MET A N 1
ATOM 747 C CA . MET A 1 96 ? -2.213 5.197 -4.962 1.00 92.50 96 MET A CA 1
ATOM 748 C C . MET A 1 96 ? -2.714 4.082 -4.044 1.00 92.50 96 MET A C 1
ATOM 750 O O . MET A 1 96 ? -3.668 4.293 -3.301 1.00 92.50 96 MET A O 1
ATOM 754 N N . CYS A 1 97 ? -2.051 2.921 -4.041 1.00 92.88 97 CYS A N 1
ATOM 755 C CA . CYS A 1 97 ? -2.400 1.821 -3.152 1.00 92.88 97 CYS A CA 1
ATOM 756 C C . CYS A 1 97 ? -2.293 2.214 -1.673 1.00 92.88 97 CYS A C 1
ATOM 758 O O . CYS A 1 97 ? -3.213 1.946 -0.901 1.00 92.88 97 CYS A O 1
ATOM 760 N N . ILE A 1 98 ? -1.208 2.888 -1.280 1.00 94.12 98 ILE A N 1
ATOM 761 C CA . ILE A 1 98 ? -1.053 3.387 0.092 1.00 94.12 98 ILE A CA 1
ATOM 762 C C . ILE A 1 98 ? -2.189 4.371 0.428 1.00 94.12 98 ILE A C 1
ATOM 764 O O . ILE A 1 98 ? -2.795 4.255 1.490 1.00 94.12 98 ILE A O 1
ATOM 768 N N . GLY A 1 99 ? -2.550 5.276 -0.488 1.00 92.06 99 GLY A N 1
ATOM 769 C CA . GLY A 1 99 ? -3.678 6.199 -0.306 1.00 92.06 99 GLY A CA 1
ATOM 770 C C . GLY A 1 99 ? -5.028 5.494 -0.123 1.00 92.06 99 GLY A C 1
ATOM 771 O O . GLY A 1 99 ? -5.721 5.740 0.860 1.00 92.06 99 GLY A O 1
ATOM 772 N N . MET A 1 100 ? -5.366 4.558 -1.014 1.00 89.81 100 MET A N 1
ATOM 773 C CA . MET A 1 100 ? -6.610 3.777 -0.935 1.00 89.81 100 MET A CA 1
ATOM 774 C C . MET A 1 100 ? -6.669 2.910 0.326 1.00 89.81 100 MET A C 1
ATOM 776 O O . MET A 1 100 ? -7.729 2.737 0.917 1.00 89.81 100 MET A O 1
ATOM 780 N N . SER A 1 101 ? -5.532 2.375 0.781 1.00 91.06 101 SER A N 1
ATOM 781 C CA . SER A 1 101 ? -5.491 1.578 2.009 1.00 91.06 101 SER A CA 1
ATOM 782 C C . SER A 1 101 ? -5.901 2.391 3.243 1.00 91.06 101 SER A C 1
ATOM 784 O O . SER A 1 101 ? -6.635 1.888 4.094 1.00 91.06 101 SER A O 1
ATOM 786 N N . VAL A 1 102 ? -5.492 3.662 3.313 1.00 90.38 102 VAL A N 1
ATOM 787 C CA . VAL A 1 102 ? -5.855 4.567 4.409 1.00 90.38 102 VAL A CA 1
ATOM 788 C C . VAL A 1 102 ? -7.342 4.849 4.406 1.00 90.38 102 VAL A C 1
ATOM 790 O O . VAL A 1 102 ? -7.939 4.798 5.475 1.00 90.38 102 VAL A O 1
ATOM 793 N N . ASP A 1 103 ? -7.934 5.071 3.235 1.00 88.88 103 ASP A N 1
ATOM 794 C CA . ASP A 1 103 ? -9.368 5.314 3.079 1.00 88.88 103 ASP A CA 1
ATOM 795 C C . ASP A 1 103 ? -10.199 4.199 3.739 1.00 88.88 103 ASP A C 1
ATOM 797 O O . ASP A 1 103 ? -10.980 4.447 4.664 1.00 88.88 103 ASP A O 1
ATOM 801 N N . PHE A 1 104 ? -9.908 2.938 3.395 1.00 86.81 104 PHE A N 1
ATOM 802 C CA . PHE A 1 104 ? -10.572 1.781 4.002 1.00 86.81 104 PHE A CA 1
ATOM 803 C C . PHE A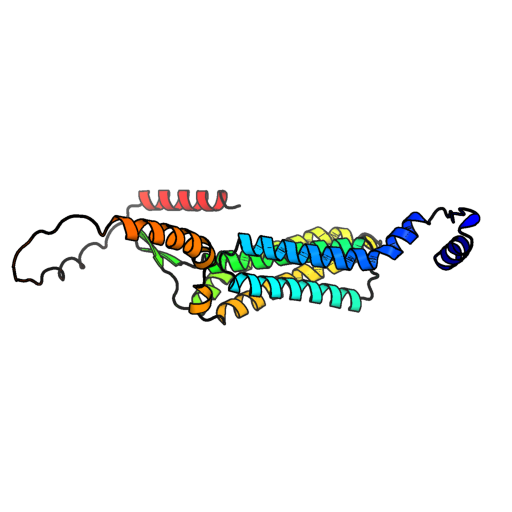 1 104 ? -10.377 1.725 5.522 1.00 86.81 104 PHE A C 1
ATOM 805 O O . PHE A 1 104 ? -11.328 1.500 6.274 1.00 86.81 104 PHE A O 1
ATOM 812 N N . THR A 1 105 ? -9.146 1.935 6.001 1.00 87.69 105 THR A N 1
ATOM 813 C CA . THR A 1 105 ? -8.869 1.863 7.443 1.00 87.69 105 THR A CA 1
ATOM 814 C C . THR A 1 105 ? -9.471 3.022 8.233 1.00 87.69 105 THR A C 1
ATOM 816 O O . THR A 1 105 ? -9.924 2.803 9.359 1.00 87.69 105 THR A O 1
ATOM 819 N N . ALA A 1 106 ? -9.515 4.228 7.668 1.00 86.00 106 ALA A N 1
ATOM 820 C CA . ALA A 1 106 ? -10.042 5.423 8.307 1.00 86.00 106 ALA A CA 1
ATOM 821 C C . ALA A 1 106 ? -11.560 5.331 8.446 1.00 86.00 106 ALA A C 1
ATOM 823 O O . ALA A 1 106 ? -12.061 5.500 9.556 1.00 86.00 106 ALA A O 1
ATOM 824 N N . HIS A 1 107 ? -12.279 4.960 7.379 1.00 84.31 107 HIS A N 1
ATOM 825 C CA . HIS A 1 107 ? -13.731 4.770 7.422 1.00 84.31 107 HIS A CA 1
ATOM 826 C C . HIS A 1 107 ? -14.144 3.759 8.499 1.00 84.31 107 HIS A C 1
ATOM 828 O O . HIS A 1 107 ? -14.977 4.057 9.358 1.00 84.31 107 HIS A O 1
ATOM 834 N N . VAL A 1 108 ? -13.504 2.588 8.522 1.00 84.12 108 VAL A N 1
ATOM 835 C CA . VAL A 1 108 ? -13.840 1.532 9.487 1.00 84.12 108 VAL A CA 1
ATOM 836 C C . VAL A 1 108 ? -13.422 1.914 10.911 1.00 84.12 108 VAL A C 1
ATOM 838 O O . VAL A 1 108 ? -14.205 1.751 11.847 1.00 84.12 108 VAL A O 1
ATOM 841 N N . SER A 1 109 ? -12.224 2.475 11.105 1.00 82.00 109 SER A N 1
ATOM 842 C CA . SER A 1 109 ? -11.733 2.851 12.442 1.00 82.00 109 SER A CA 1
ATOM 843 C C . SER A 1 109 ? -12.485 4.040 13.042 1.00 82.00 109 SER A C 1
ATOM 845 O O . SER A 1 109 ? -12.660 4.110 14.264 1.00 82.00 109 SER A O 1
ATOM 847 N N . TYR A 1 110 ? -12.922 4.984 12.209 1.00 81.81 110 TYR A N 1
ATOM 848 C CA . TYR A 1 110 ? -13.699 6.147 12.625 1.00 81.81 110 TYR A CA 1
ATOM 849 C C . TYR A 1 110 ? -15.098 5.734 13.087 1.00 81.81 110 TYR A C 1
ATOM 851 O O . TYR A 1 110 ? -15.479 6.034 14.220 1.00 81.81 110 TYR A O 1
ATOM 859 N N . HIS A 1 111 ? -15.823 4.949 12.281 1.00 80.38 111 HIS A N 1
ATOM 860 C CA . HIS A 1 111 ? -17.134 4.421 12.674 1.00 80.38 111 HIS A CA 1
ATOM 861 C C . HIS A 1 111 ? -17.044 3.466 13.865 1.00 80.38 111 HIS A C 1
ATOM 863 O O . HIS A 1 111 ? -17.892 3.517 14.757 1.00 80.38 111 HIS A O 1
ATOM 869 N N . HIS A 1 112 ? -15.972 2.671 13.954 1.00 77.12 112 HIS A N 1
ATOM 870 C CA . HIS A 1 112 ? -15.724 1.858 15.136 1.00 77.12 112 HIS A CA 1
ATOM 871 C C . HIS A 1 112 ? -15.590 2.729 16.387 1.00 77.12 112 HIS A C 1
ATOM 873 O O . HIS A 1 112 ? -16.177 2.403 17.414 1.00 77.12 112 HIS A O 1
ATOM 879 N N . GLN A 1 113 ? -14.879 3.861 16.339 1.00 70.50 113 GLN A N 1
ATOM 880 C CA . GLN A 1 113 ? -14.744 4.784 17.478 1.00 70.50 113 GLN A CA 1
ATOM 881 C C . GLN A 1 113 ? -16.027 5.550 17.807 1.00 70.50 113 GLN A C 1
ATOM 883 O O . GLN A 1 113 ? -16.340 5.716 18.986 1.00 70.50 113 GLN A O 1
ATOM 888 N N . LEU A 1 114 ? -16.797 5.926 16.790 1.00 66.12 114 LEU A N 1
ATOM 889 C CA . LEU A 1 114 ? -18.120 6.528 16.933 1.00 66.12 114 LEU A CA 1
ATOM 890 C C . LEU A 1 114 ? -19.201 5.562 17.416 1.00 66.12 114 LEU A C 1
ATOM 892 O O . LEU A 1 114 ? -20.302 6.041 17.674 1.00 66.12 114 LEU A O 1
ATOM 896 N N . GLY A 1 115 ? -18.899 4.257 17.521 1.00 55.91 115 GLY A N 1
ATOM 897 C CA . GLY A 1 115 ? -19.758 3.140 17.941 1.00 55.91 115 GLY A CA 1
ATOM 898 C C . GLY A 1 115 ? -20.390 3.284 19.331 1.00 55.91 115 GLY A C 1
ATOM 899 O O . GLY A 1 115 ? -20.212 2.458 20.225 1.00 55.91 115 GLY A O 1
ATOM 900 N N . GLU A 1 116 ? -21.143 4.354 19.504 1.00 53.97 116 GLU A N 1
ATOM 901 C CA . GLU A 1 116 ? -22.101 4.613 20.547 1.00 53.97 116 GLU A CA 1
ATOM 902 C C . GLU A 1 116 ? -23.469 4.383 19.908 1.00 53.97 116 GLU A C 1
ATOM 904 O O . GLU A 1 116 ? -23.836 5.055 18.940 1.00 53.97 116 GLU A O 1
ATOM 909 N N . LYS A 1 117 ? -24.240 3.422 20.427 1.00 46.22 117 LYS A N 1
ATOM 910 C CA . LYS A 1 117 ? -25.614 3.252 19.959 1.00 46.22 117 LYS A CA 1
ATOM 911 C C . LYS A 1 117 ? -26.392 4.488 20.395 1.00 46.22 117 LYS A C 1
ATOM 913 O O . LYS A 1 117 ? -26.660 4.663 21.586 1.00 46.22 117 LYS A O 1
ATOM 918 N N . LYS A 1 118 ? -26.783 5.331 19.435 1.00 47.72 118 LYS A N 1
ATOM 919 C CA . LYS A 1 118 ? -27.870 6.295 19.631 1.00 47.72 118 LYS A CA 1
ATOM 920 C C . LYS A 1 118 ? -29.160 5.488 19.717 1.00 47.72 118 LYS A C 1
ATOM 922 O O . LYS A 1 118 ? -29.765 5.160 18.704 1.00 47.72 118 LYS A O 1
ATOM 927 N N . THR A 1 119 ? -29.557 5.119 20.930 1.00 41.50 119 THR A N 1
ATOM 928 C CA . THR A 1 119 ? -30.862 4.489 21.133 1.00 41.50 119 THR A CA 1
ATOM 929 C C . THR A 1 119 ? -31.865 5.606 21.366 1.00 41.50 119 THR A C 1
ATOM 931 O O . THR A 1 119 ? -31.806 6.302 22.380 1.00 41.50 119 THR A O 1
ATOM 934 N N . ILE A 1 120 ? -32.760 5.809 20.402 1.00 48.00 120 ILE A N 1
ATOM 935 C CA . ILE A 1 120 ? -33.869 6.751 20.534 1.00 48.00 120 ILE A CA 1
ATOM 936 C C . ILE A 1 120 ? -34.964 6.036 21.332 1.00 48.00 120 ILE A C 1
ATOM 938 O O . ILE A 1 120 ? -35.698 5.211 20.794 1.00 48.00 120 ILE A O 1
ATOM 942 N N . LYS A 1 121 ? -35.052 6.313 22.637 1.00 42.47 121 LYS A N 1
ATOM 943 C CA . LYS A 1 121 ? -36.221 5.954 23.453 1.00 42.47 121 LYS A CA 1
ATOM 944 C C . LYS A 1 121 ? -37.062 7.220 23.642 1.00 42.47 121 LYS A C 1
ATOM 946 O O . LYS A 1 121 ? -36.762 8.051 24.497 1.00 42.47 121 LYS A O 1
ATOM 951 N N . GLY A 1 122 ? -38.095 7.387 22.814 1.00 62.62 122 GLY A N 1
ATOM 952 C CA . GLY A 1 122 ? -38.944 8.588 22.816 1.00 62.62 122 GLY A CA 1
ATOM 953 C C . GLY A 1 122 ? -38.210 9.842 22.311 1.00 62.62 122 GLY A C 1
ATOM 954 O O . GLY A 1 122 ? -37.493 9.775 21.323 1.00 62.62 122 GLY A O 1
ATOM 955 N N . ILE A 1 123 ? -38.368 10.986 22.994 1.00 50.34 123 ILE A N 1
ATOM 956 C CA . ILE A 1 123 ? -37.772 12.299 22.627 1.00 50.34 123 ILE A CA 1
ATOM 957 C C . ILE A 1 123 ? -36.293 12.433 23.069 1.00 50.34 123 ILE A C 1
ATOM 959 O O . ILE A 1 123 ? -35.625 13.419 22.762 1.00 50.34 123 ILE A O 1
ATOM 963 N N . ARG A 1 124 ? -35.731 11.451 23.790 1.00 38.06 124 ARG A N 1
ATOM 964 C CA . ARG A 1 124 ? -34.345 11.511 24.283 1.00 38.06 124 ARG A CA 1
ATOM 965 C C . ARG A 1 124 ? -33.422 10.617 23.457 1.00 38.06 124 ARG A C 1
ATOM 967 O O . ARG A 1 124 ? -33.600 9.402 23.395 1.00 38.06 124 ARG A O 1
ATOM 974 N N . ILE A 1 125 ? -32.394 11.227 22.869 1.00 50.72 125 ILE A N 1
ATOM 975 C CA . ILE A 1 125 ? -31.272 10.516 22.251 1.00 50.72 125 ILE A CA 1
ATOM 976 C C . ILE A 1 125 ? -30.304 10.132 23.370 1.00 50.72 125 ILE A C 1
ATOM 978 O O . ILE A 1 125 ? -29.565 10.975 23.874 1.00 50.72 125 ILE A O 1
ATOM 982 N N . THR A 1 126 ? -30.317 8.867 23.791 1.00 40.56 126 THR A N 1
ATOM 983 C CA . THR A 1 126 ? -29.339 8.356 24.758 1.00 40.56 126 THR A CA 1
ATOM 984 C C . THR A 1 126 ? -28.194 7.693 23.996 1.00 40.56 126 THR A C 1
ATOM 986 O O . THR A 1 126 ? -28.396 6.699 23.297 1.00 40.56 126 THR A O 1
ATOM 989 N N . LYS A 1 127 ? -26.989 8.261 24.110 1.00 44.34 127 LYS A N 1
ATOM 990 C CA . LYS A 1 127 ? -25.739 7.646 23.644 1.00 44.34 127 LYS A CA 1
ATOM 991 C C . LYS A 1 127 ? -25.310 6.617 24.693 1.00 44.34 127 LYS A C 1
ATOM 993 O O . LYS A 1 127 ? -24.925 6.983 25.799 1.00 44.34 127 LYS A O 1
ATOM 998 N N . SER A 1 128 ? -25.446 5.331 24.379 1.00 43.53 128 SER A N 1
ATOM 999 C CA . SER A 1 128 ? -24.950 4.237 25.221 1.00 43.53 128 SER A CA 1
ATOM 1000 C C . SER A 1 128 ? -23.679 3.674 24.588 1.00 43.53 128 SER A C 1
ATOM 1002 O O . SER A 1 128 ? -23.692 3.242 23.430 1.00 43.53 128 SER A O 1
ATOM 1004 N N . ARG A 1 129 ? -22.566 3.700 25.335 1.00 50.34 129 ARG A N 1
ATOM 1005 C CA . ARG A 1 129 ? -21.334 3.004 24.949 1.00 50.34 129 ARG A CA 1
ATOM 1006 C C . ARG A 1 129 ? -21.623 1.510 25.036 1.00 50.34 129 ARG A C 1
ATOM 1008 O O . ARG A 1 129 ? -21.968 1.007 26.100 1.00 50.34 129 ARG A O 1
ATOM 1015 N N . LEU A 1 130 ? -21.536 0.815 23.906 1.00 56.03 130 LEU A N 1
ATOM 1016 C CA . LEU A 1 130 ? -21.769 -0.621 23.873 1.00 56.03 130 LEU A CA 1
ATOM 1017 C C . LEU A 1 130 ? -20.625 -1.313 24.624 1.00 56.03 130 LEU A C 1
ATOM 1019 O O . LEU A 1 130 ? -19.480 -1.271 24.176 1.00 56.03 130 LEU A O 1
ATOM 1023 N N . GLU A 1 131 ? -20.926 -1.925 25.769 1.00 55.06 131 GLU A N 1
ATOM 1024 C CA . GLU A 1 131 ? -19.920 -2.610 26.597 1.00 55.06 131 GLU A CA 1
ATOM 1025 C C . GLU A 1 131 ? -19.367 -3.878 25.936 1.00 55.06 131 GLU A C 1
ATOM 1027 O O . GLU A 1 131 ? -18.326 -4.383 26.341 1.00 55.06 131 GLU A O 1
ATOM 1032 N N . ASN A 1 132 ? -20.021 -4.391 24.890 1.00 65.31 132 ASN A N 1
ATOM 1033 C CA . ASN A 1 132 ? -19.585 -5.598 24.201 1.00 65.31 132 ASN A CA 1
ATOM 1034 C C . ASN A 1 132 ? -18.871 -5.261 22.880 1.00 65.31 132 ASN A C 1
ATOM 1036 O O . ASN A 1 132 ? -19.499 -4.776 21.934 1.00 65.31 132 ASN A O 1
ATOM 1040 N N . ASN A 1 133 ? -17.568 -5.565 22.803 1.00 67.44 133 ASN A N 1
ATOM 1041 C CA . ASN A 1 133 ? -16.727 -5.337 21.617 1.00 67.44 133 ASN A CA 1
ATOM 1042 C C . ASN A 1 133 ? -17.324 -5.974 20.350 1.00 67.44 133 ASN A C 1
ATOM 1044 O O . ASN A 1 133 ? -17.297 -5.366 19.284 1.00 67.44 133 ASN A O 1
ATOM 1048 N N . LYS A 1 134 ? -17.936 -7.161 20.474 1.00 72.19 134 LYS A N 1
ATOM 1049 C CA . LYS A 1 134 ? -18.546 -7.875 19.340 1.00 72.19 134 LYS A CA 1
ATOM 1050 C C . LYS A 1 134 ? -19.747 -7.138 18.754 1.00 72.19 134 LYS A C 1
ATOM 1052 O O . LYS A 1 134 ? -19.845 -6.988 17.546 1.00 72.19 134 LYS A O 1
ATOM 1057 N N . ALA A 1 135 ? -20.630 -6.632 19.609 1.00 72.81 135 ALA A N 1
ATOM 1058 C CA . ALA A 1 135 ? -21.823 -5.923 19.153 1.00 72.81 135 ALA A CA 1
ATOM 1059 C C . ALA A 1 135 ? -21.473 -4.544 18.558 1.00 72.81 135 ALA A C 1
ATOM 1061 O O . ALA A 1 135 ? -22.176 -4.032 17.689 1.00 72.81 135 ALA A O 1
ATOM 1062 N N . ARG A 1 136 ? -20.367 -3.937 19.014 1.00 72.69 136 ARG A N 1
ATOM 1063 C CA . ARG A 1 136 ? -19.834 -2.690 18.449 1.00 72.69 136 ARG A CA 1
ATOM 1064 C C . ARG A 1 136 ? -19.252 -2.934 17.061 1.00 72.69 136 ARG A C 1
ATOM 1066 O O . ARG A 1 136 ? -19.433 -2.112 16.163 1.00 72.69 136 ARG A O 1
ATOM 1073 N N . LEU A 1 137 ? -18.592 -4.077 16.895 1.00 76.31 137 LEU A N 1
ATOM 1074 C CA . LEU A 1 137 ? -18.066 -4.526 15.620 1.00 76.31 137 LEU A CA 1
ATOM 1075 C C . LEU A 1 137 ? -19.168 -4.762 14.594 1.00 76.31 137 LEU A C 1
ATOM 1077 O O . LEU A 1 137 ? -19.096 -4.227 13.495 1.00 76.31 137 LEU A O 1
ATOM 1081 N N . GLU A 1 138 ? -20.186 -5.524 14.984 1.00 80.94 138 GLU A N 1
ATOM 1082 C CA . GLU A 1 138 ? -21.339 -5.852 14.148 1.00 80.94 138 GLU A CA 1
ATOM 1083 C C . GLU A 1 138 ? -22.022 -4.582 13.640 1.00 80.94 138 GLU A C 1
ATOM 1085 O O . GLU A 1 138 ? -22.141 -4.394 12.435 1.00 80.94 138 GLU A O 1
ATOM 1090 N N . TYR A 1 139 ? -22.313 -3.635 14.537 1.00 79.88 139 TYR A N 1
ATOM 1091 C CA . TYR A 1 139 ? -22.887 -2.342 14.160 1.00 79.88 139 TYR A CA 1
ATOM 1092 C C . TYR A 1 139 ? -21.990 -1.538 13.199 1.00 79.88 139 TYR A C 1
ATOM 1094 O O . TYR A 1 139 ? -22.463 -0.926 12.241 1.00 79.88 139 TYR A O 1
ATOM 1102 N N . THR A 1 140 ? -20.676 -1.538 13.439 1.00 80.81 140 THR A N 1
ATOM 1103 C CA . THR A 1 140 ? -19.721 -0.838 12.565 1.00 80.81 140 THR A CA 1
ATOM 1104 C C . THR A 1 140 ? -19.724 -1.451 11.167 1.00 80.81 140 THR A C 1
ATOM 1106 O O . THR A 1 140 ? -19.809 -0.725 10.180 1.00 80.81 140 THR A O 1
ATOM 1109 N N . LEU A 1 141 ? -19.678 -2.780 11.078 1.00 84.88 141 LEU A N 1
ATOM 1110 C CA . LEU A 1 141 ? -19.683 -3.499 9.809 1.00 84.88 141 LEU A CA 1
ATOM 1111 C C . LEU A 1 141 ? -21.005 -3.328 9.063 1.00 84.88 141 LEU A C 1
ATOM 1113 O O . LEU A 1 141 ? -20.973 -3.050 7.872 1.00 84.88 141 LEU A O 1
ATOM 1117 N N . GLU A 1 142 ? -22.150 -3.415 9.739 1.00 86.06 142 GLU A N 1
ATOM 1118 C CA . GLU A 1 142 ? -23.455 -3.187 9.106 1.00 86.06 142 GLU A CA 1
ATOM 1119 C C . GLU A 1 142 ? -23.566 -1.785 8.497 1.00 86.06 142 GLU A C 1
ATOM 1121 O O . GLU A 1 142 ? -24.103 -1.630 7.402 1.00 86.06 142 GLU A O 1
ATOM 1126 N N . SER A 1 143 ? -23.025 -0.768 9.173 1.00 84.94 143 SER A N 1
ATOM 1127 C CA . SER A 1 143 ? -23.094 0.614 8.685 1.00 84.94 143 SER A CA 1
ATOM 1128 C C . SER A 1 143 ? -22.080 0.946 7.581 1.00 84.94 143 SER A C 1
ATOM 1130 O O . SER A 1 143 ? -22.396 1.737 6.695 1.00 84.94 143 SER A O 1
ATOM 1132 N N . VAL A 1 144 ? -20.879 0.352 7.601 1.00 88.31 144 VAL A N 1
ATOM 1133 C CA . VAL A 1 144 ? -19.768 0.742 6.706 1.00 88.31 144 VAL A CA 1
ATOM 1134 C C . VAL A 1 144 ? -19.510 -0.260 5.581 1.00 88.31 144 VAL A C 1
ATOM 1136 O O . VAL A 1 144 ? -19.071 0.136 4.503 1.00 88.31 144 VAL A O 1
ATOM 1139 N N . ALA A 1 145 ? -19.803 -1.551 5.768 1.00 90.25 145 ALA A N 1
ATOM 1140 C CA . ALA A 1 145 ? -19.425 -2.570 4.789 1.00 90.25 145 ALA A CA 1
ATOM 1141 C C . ALA A 1 145 ? -20.101 -2.359 3.431 1.00 90.25 145 ALA A C 1
ATOM 1143 O O . ALA A 1 145 ? -19.443 -2.506 2.402 1.00 90.25 145 ALA A O 1
ATOM 1144 N N . TRP A 1 146 ? -21.386 -1.987 3.413 1.00 91.56 146 TRP A N 1
ATOM 1145 C CA . TRP A 1 146 ? -22.115 -1.790 2.160 1.00 91.56 146 TRP A CA 1
ATOM 1146 C C . TRP A 1 146 ? -21.609 -0.578 1.355 1.00 91.56 146 TRP A C 1
ATOM 1148 O O . TRP A 1 146 ? -21.225 -0.777 0.199 1.00 91.56 146 TRP A O 1
ATOM 1158 N N . PRO A 1 147 ? -21.501 0.639 1.933 1.00 92.25 147 PRO A N 1
ATOM 1159 C CA . PRO A 1 147 ? -20.909 1.783 1.235 1.00 92.25 147 PRO A CA 1
ATOM 1160 C C . PRO A 1 147 ? -19.482 1.523 0.744 1.00 92.25 147 PRO A C 1
ATOM 1162 O O . PRO A 1 147 ? -19.158 1.819 -0.406 1.00 92.25 147 PRO A O 1
ATOM 1165 N N . THR A 1 148 ? -18.631 0.923 1.581 1.00 91.69 148 THR A N 1
ATOM 1166 C CA . THR A 1 148 ? -17.232 0.663 1.224 1.00 91.69 148 THR A CA 1
ATOM 1167 C C . THR A 1 148 ? -17.109 -0.379 0.112 1.00 91.69 148 THR A C 1
ATOM 1169 O O . THR A 1 148 ? -16.318 -0.197 -0.813 1.00 91.69 148 THR A O 1
ATOM 1172 N N . LEU A 1 149 ? -17.916 -1.446 0.141 1.00 92.81 149 LEU A N 1
ATOM 1173 C CA . LEU A 1 149 ? -17.935 -2.445 -0.928 1.00 92.81 149 LEU A CA 1
ATOM 1174 C C . LEU A 1 149 ? -18.423 -1.839 -2.249 1.00 92.81 149 LEU A C 1
ATOM 1176 O O . LEU A 1 149 ? -17.812 -2.069 -3.293 1.00 92.81 149 LEU A O 1
ATOM 1180 N N . GLN A 1 150 ? -19.483 -1.029 -2.205 1.00 94.44 150 GLN A N 1
ATOM 1181 C CA . GLN A 1 150 ? -19.994 -0.319 -3.375 1.00 94.44 150 GLN A CA 1
ATOM 1182 C C . GLN A 1 150 ? -18.938 0.630 -3.965 1.00 94.44 150 GLN A C 1
ATOM 1184 O O . GLN A 1 150 ? -18.750 0.645 -5.182 1.00 94.44 150 GLN A O 1
ATOM 1189 N N . GLY A 1 151 ? -18.217 1.374 -3.119 1.00 92.44 151 GLY A N 1
ATOM 1190 C CA . GLY A 1 151 ? -17.113 2.246 -3.533 1.00 92.44 151 GLY A CA 1
ATOM 1191 C C . GLY A 1 151 ? -15.927 1.483 -4.137 1.00 92.44 151 GLY A C 1
ATOM 1192 O O . GLY A 1 151 ? -15.341 1.903 -5.136 1.00 92.44 151 GLY A O 1
ATOM 1193 N N . GLY A 1 152 ? -15.598 0.310 -3.593 1.00 92.31 152 GLY A N 1
ATOM 1194 C CA . GLY A 1 152 ? -14.580 -0.565 -4.176 1.00 92.31 152 GLY A CA 1
ATOM 1195 C C . GLY A 1 152 ? -14.985 -1.079 -5.561 1.00 92.31 152 GLY A C 1
ATOM 1196 O O . GLY A 1 152 ? -14.216 -0.975 -6.518 1.00 92.31 152 GLY A O 1
ATOM 1197 N N . ILE A 1 153 ? -16.217 -1.574 -5.702 1.00 94.12 153 ILE A N 1
ATOM 1198 C CA . ILE A 1 153 ? -16.738 -2.076 -6.982 1.00 94.12 153 ILE A CA 1
ATOM 1199 C C . ILE A 1 153 ? -16.793 -0.958 -8.030 1.00 94.12 153 ILE A C 1
ATOM 1201 O O . ILE A 1 153 ? -16.419 -1.190 -9.179 1.00 94.12 153 ILE A O 1
ATOM 1205 N N . SER A 1 154 ? -17.203 0.259 -7.656 1.00 95.50 154 SER A N 1
ATOM 1206 C CA . SER A 1 154 ? -17.232 1.394 -8.585 1.00 95.50 154 SER A CA 1
ATOM 1207 C C . SER A 1 154 ? -15.830 1.819 -9.027 1.00 95.50 154 SER A C 1
ATOM 1209 O O . SER A 1 154 ? -15.637 2.143 -10.198 1.00 95.50 154 SER A O 1
ATOM 1211 N N . THR A 1 155 ? -14.833 1.735 -8.139 1.00 93.69 155 THR A N 1
ATOM 1212 C CA . THR A 1 155 ? -13.424 1.982 -8.484 1.00 93.69 155 THR A CA 1
ATOM 1213 C C . THR A 1 155 ? -12.932 0.981 -9.526 1.00 93.69 155 THR A C 1
ATOM 1215 O O . THR A 1 155 ? -12.332 1.379 -10.524 1.00 93.69 155 THR A O 1
ATOM 1218 N N . VAL A 1 156 ? -13.236 -0.311 -9.348 1.00 93.31 156 VAL A N 1
ATOM 1219 C CA . VAL A 1 156 ? -12.901 -1.342 -10.344 1.00 93.31 156 VAL A CA 1
ATOM 1220 C C . VAL A 1 156 ? -13.650 -1.088 -11.650 1.00 93.31 156 VAL A C 1
ATOM 1222 O O . VAL A 1 156 ? -13.037 -1.117 -12.710 1.00 93.31 156 VAL A O 1
ATOM 1225 N N . ALA A 1 157 ? -14.942 -0.761 -11.602 1.00 94.62 157 ALA A N 1
ATOM 1226 C CA . ALA A 1 157 ? -15.719 -0.448 -12.801 1.00 94.62 157 ALA A CA 1
ATOM 1227 C C . ALA A 1 157 ? -15.149 0.755 -13.578 1.00 94.62 157 ALA A C 1
ATOM 1229 O O . ALA A 1 157 ? -15.099 0.728 -14.807 1.00 94.62 157 ALA A O 1
ATOM 1230 N N . CYS A 1 158 ? -14.663 1.777 -12.867 1.00 94.19 158 CYS A N 1
ATOM 1231 C CA . CYS A 1 158 ? -14.071 2.987 -13.439 1.00 94.19 158 CYS A CA 1
ATOM 1232 C C . CYS A 1 158 ? -12.799 2.705 -14.252 1.00 94.19 158 CYS A C 1
ATOM 1234 O O . CYS A 1 158 ? -12.553 3.359 -15.263 1.00 94.19 158 CYS A O 1
ATOM 1236 N N . ILE A 1 159 ? -12.000 1.712 -13.852 1.00 93.12 159 ILE A N 1
ATOM 1237 C CA . ILE A 1 159 ? -10.740 1.387 -14.533 1.00 93.12 159 ILE A CA 1
ATOM 1238 C C . ILE A 1 159 ? -10.891 0.377 -15.674 1.00 93.12 159 ILE A C 1
ATOM 1240 O O . ILE A 1 159 ? -9.961 0.234 -16.463 1.00 93.12 159 ILE A O 1
ATOM 1244 N N . ILE A 1 160 ? -12.037 -0.303 -15.812 1.00 92.38 160 ILE A N 1
ATOM 1245 C CA . ILE A 1 160 ? -12.275 -1.284 -16.890 1.00 92.38 160 ILE A CA 1
ATOM 1246 C C . ILE A 1 160 ? -11.975 -0.717 -18.291 1.00 92.38 160 ILE A C 1
ATOM 1248 O O . ILE A 1 160 ? -11.338 -1.426 -19.069 1.00 92.38 160 ILE A O 1
ATOM 1252 N N . PRO A 1 161 ? -12.339 0.536 -18.644 1.00 93.94 161 PRO A N 1
ATOM 1253 C CA . PRO A 1 161 ? -12.017 1.097 -19.955 1.00 93.94 161 PRO A CA 1
ATOM 1254 C C . PRO A 1 161 ? -10.517 1.100 -20.284 1.00 93.94 161 PRO A C 1
ATOM 1256 O O . PRO A 1 161 ? -10.142 0.943 -21.444 1.00 93.94 161 PRO A O 1
ATOM 1259 N N . LEU A 1 162 ? -9.651 1.223 -19.270 1.00 92.00 162 LEU A N 1
ATOM 1260 C CA . LEU A 1 162 ? -8.197 1.180 -19.444 1.00 92.00 162 LEU A CA 1
ATOM 1261 C C . LEU A 1 162 ? -7.695 -0.215 -19.840 1.00 92.00 162 LEU A C 1
ATOM 1263 O O . LEU A 1 162 ? -6.608 -0.321 -20.398 1.00 92.00 162 LEU A O 1
ATOM 1267 N N . ALA A 1 163 ? -8.477 -1.271 -19.599 1.00 90.62 163 ALA A N 1
ATOM 1268 C CA . ALA A 1 163 ? -8.128 -2.634 -19.991 1.00 90.62 163 ALA A CA 1
ATOM 1269 C C . ALA A 1 163 ? -8.247 -2.866 -21.506 1.00 90.62 163 ALA A C 1
ATOM 1271 O O . ALA A 1 163 ? -7.606 -3.772 -22.029 1.00 90.62 163 ALA A O 1
ATOM 1272 N N . PHE A 1 164 ? -9.036 -2.049 -22.215 1.00 92.62 164 PHE A N 1
ATOM 1273 C CA . PHE A 1 164 ? -9.145 -2.112 -23.678 1.00 92.62 164 PHE A CA 1
ATOM 1274 C C . PHE A 1 164 ? -7.982 -1.418 -24.394 1.00 92.62 164 PHE A C 1
ATOM 1276 O O . PHE A 1 164 ? -7.862 -1.515 -25.613 1.00 92.62 164 PHE A O 1
ATOM 1283 N N . LEU A 1 165 ? -7.125 -0.709 -23.657 1.00 93.00 165 LEU A N 1
ATOM 1284 C CA . LEU A 1 165 ? -5.907 -0.137 -24.209 1.00 93.00 165 LEU A CA 1
ATOM 1285 C C . LEU A 1 165 ? -4.834 -1.227 -24.260 1.00 93.00 165 LEU A C 1
ATOM 1287 O O . LEU A 1 165 ? -4.354 -1.680 -23.223 1.00 93.00 165 LEU A O 1
ATOM 1291 N N . GLU A 1 166 ? -4.410 -1.602 -25.466 1.00 89.50 166 GLU A N 1
ATOM 1292 C CA . GLU A 1 166 ? -3.331 -2.572 -25.719 1.00 89.50 166 GLU A CA 1
ATOM 1293 C C . GLU A 1 166 ? -1.938 -1.974 -25.433 1.00 89.50 166 GLU A C 1
ATOM 1295 O O . GLU A 1 166 ? -1.020 -2.031 -26.245 1.00 89.50 166 GLU A O 1
ATOM 1300 N N . ASN A 1 167 ? -1.778 -1.349 -24.266 1.00 91.06 167 ASN A N 1
ATOM 1301 C CA . ASN A 1 167 ? -0.543 -0.721 -23.818 1.00 91.06 167 ASN A CA 1
ATOM 1302 C C . ASN A 1 167 ? -0.133 -1.263 -22.446 1.00 91.06 167 ASN A C 1
ATOM 1304 O O . ASN A 1 167 ? -0.969 -1.517 -21.579 1.00 91.06 167 ASN A O 1
ATOM 1308 N N . TYR A 1 168 ? 1.179 -1.364 -22.222 1.00 89.56 168 TYR A N 1
ATOM 1309 C CA . TYR A 1 168 ? 1.744 -1.844 -20.957 1.00 89.56 168 TYR A CA 1
ATOM 1310 C C . TYR A 1 168 ? 1.289 -1.001 -19.755 1.00 89.56 168 TYR A C 1
ATOM 1312 O O . TYR A 1 168 ? 0.816 -1.548 -18.763 1.00 89.56 168 TYR A O 1
ATOM 1320 N N . ILE A 1 169 ? 1.371 0.331 -19.860 1.00 90.81 169 ILE A N 1
ATOM 1321 C CA . ILE A 1 169 ? 1.097 1.242 -18.738 1.00 90.81 169 ILE A CA 1
ATOM 1322 C C . ILE A 1 169 ? -0.361 1.115 -18.236 1.00 90.81 169 ILE A C 1
ATOM 1324 O O . ILE A 1 169 ? -0.543 0.832 -17.051 1.00 90.81 169 ILE A O 1
ATOM 1328 N N . PRO A 1 170 ? -1.412 1.248 -19.076 1.00 91.62 170 PRO A N 1
ATOM 1329 C CA . PRO A 1 170 ? -2.796 1.037 -18.637 1.00 91.62 170 PRO A CA 1
ATOM 1330 C C . PRO A 1 170 ? -3.046 -0.357 -18.056 1.00 91.62 170 PRO A C 1
ATOM 1332 O O . PRO A 1 170 ? -3.726 -0.483 -17.040 1.00 91.62 170 PRO A O 1
ATOM 1335 N N . LEU A 1 171 ? -2.450 -1.399 -18.644 1.00 90.44 171 LEU A N 1
ATOM 1336 C CA . LEU A 1 171 ? -2.580 -2.771 -18.155 1.00 90.44 171 LEU A CA 1
ATOM 1337 C C . LEU A 1 171 ? -1.998 -2.936 -16.743 1.00 90.44 171 LEU A C 1
ATOM 1339 O O . LEU A 1 171 ? -2.606 -3.595 -15.896 1.00 90.44 171 LEU A O 1
ATOM 1343 N N . VAL A 1 172 ? -0.855 -2.307 -16.459 1.00 90.75 172 VAL A N 1
ATOM 1344 C CA . VAL A 1 172 ? -0.264 -2.253 -15.115 1.00 90.75 172 VAL A CA 1
ATOM 1345 C C . VAL A 1 172 ? -1.192 -1.547 -14.129 1.00 90.75 172 VAL A C 1
ATOM 1347 O O . VAL A 1 172 ? -1.408 -2.054 -13.024 1.00 90.75 172 VAL A O 1
ATOM 1350 N N . PHE A 1 173 ? -1.782 -0.415 -14.521 1.00 89.88 173 PHE A N 1
ATOM 1351 C CA . PHE A 1 173 ? -2.736 0.310 -13.680 1.00 89.88 173 PHE A CA 1
ATOM 1352 C C . PHE A 1 173 ? -3.972 -0.532 -13.359 1.00 89.88 173 PHE A C 1
ATOM 1354 O O . PHE A 1 173 ? -4.336 -0.642 -12.191 1.00 89.88 173 PHE A O 1
ATOM 1361 N N . VAL A 1 174 ? -4.576 -1.189 -14.354 1.00 92.62 174 VAL A N 1
ATOM 1362 C CA . VAL A 1 174 ? -5.760 -2.040 -14.150 1.00 92.62 174 VAL A CA 1
ATOM 1363 C C . VAL A 1 174 ? -5.457 -3.186 -13.189 1.00 92.62 174 VAL A C 1
ATOM 1365 O O . VAL A 1 174 ? -6.213 -3.405 -12.240 1.00 92.62 174 VAL A O 1
ATOM 1368 N N . LYS A 1 175 ? -4.334 -3.891 -13.393 1.00 91.38 175 LYS A N 1
ATOM 1369 C CA . LYS A 1 175 ? -3.908 -4.992 -12.515 1.00 91.38 175 LYS A CA 1
ATOM 1370 C C . LYS A 1 175 ? -3.680 -4.513 -11.084 1.00 91.38 175 LYS A C 1
ATOM 1372 O O . LYS A 1 175 ? -4.182 -5.129 -10.147 1.00 91.38 175 LYS A O 1
ATOM 1377 N N . THR A 1 176 ? -2.962 -3.406 -10.917 1.00 91.94 176 THR A N 1
ATOM 1378 C CA . THR A 1 176 ? -2.581 -2.893 -9.593 1.00 91.94 176 THR A CA 1
ATOM 1379 C C . THR A 1 176 ? -3.775 -2.325 -8.831 1.00 91.94 176 THR A C 1
ATOM 1381 O O . THR A 1 176 ? -3.947 -2.633 -7.654 1.00 91.94 176 THR A O 1
ATOM 1384 N N . ILE A 1 177 ? -4.630 -1.538 -9.492 1.00 92.38 177 ILE A N 1
ATOM 1385 C CA . ILE A 1 177 ? -5.811 -0.934 -8.864 1.00 92.38 177 ILE A CA 1
ATOM 1386 C C . ILE A 1 177 ? -6.840 -2.014 -8.498 1.00 92.38 177 ILE A C 1
ATOM 1388 O O . ILE A 1 177 ? -7.376 -2.008 -7.392 1.00 92.38 177 ILE A O 1
ATOM 1392 N N . SE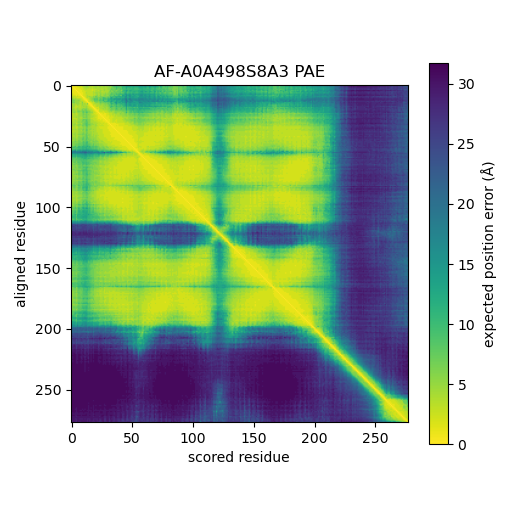R A 1 178 ? -7.074 -2.994 -9.376 1.00 93.44 178 SER A N 1
ATOM 1393 C CA . SER A 1 178 ? -7.975 -4.112 -9.054 1.00 93.44 178 SER A CA 1
ATOM 1394 C C . SER A 1 178 ? -7.463 -4.914 -7.856 1.00 93.44 178 SER A C 1
ATOM 1396 O O . SER A 1 178 ? -8.230 -5.245 -6.952 1.00 93.44 178 SER A O 1
ATOM 1398 N N . LEU A 1 179 ? -6.153 -5.178 -7.812 1.00 93.50 179 LEU A N 1
ATOM 1399 C CA . LEU A 1 179 ? -5.512 -5.878 -6.704 1.00 93.50 179 LEU A CA 1
ATOM 1400 C C . LEU A 1 179 ? -5.649 -5.113 -5.382 1.00 93.50 179 LEU A C 1
ATOM 1402 O O . LEU A 1 179 ? -6.043 -5.718 -4.385 1.00 93.50 179 LEU A O 1
ATOM 1406 N N . VAL A 1 180 ? -5.359 -3.805 -5.353 1.00 93.50 180 VAL A N 1
ATOM 1407 C CA . VAL A 1 180 ? -5.472 -3.030 -4.107 1.00 93.50 180 VAL A CA 1
ATOM 1408 C C . VAL A 1 180 ? -6.909 -2.928 -3.623 1.00 93.50 180 VAL A C 1
ATOM 1410 O O . VAL A 1 180 ? -7.123 -2.984 -2.419 1.00 93.50 180 VAL A O 1
ATOM 1413 N N . VAL A 1 181 ? -7.903 -2.828 -4.509 1.00 93.94 181 VAL A N 1
ATOM 1414 C CA . VAL A 1 181 ? -9.304 -2.813 -4.071 1.00 93.94 181 VAL A CA 1
ATOM 1415 C C . VAL A 1 181 ? -9.657 -4.136 -3.394 1.00 93.94 181 VAL A C 1
ATOM 1417 O O . VAL A 1 181 ? -10.189 -4.128 -2.290 1.00 93.94 181 VAL A O 1
ATOM 1420 N N . ILE A 1 182 ? -9.310 -5.277 -3.993 1.00 93.44 182 ILE A N 1
ATOM 1421 C CA . ILE A 1 182 ? -9.605 -6.593 -3.404 1.00 93.44 182 ILE A CA 1
ATOM 1422 C C . ILE A 1 182 ? -8.891 -6.754 -2.055 1.00 93.44 182 ILE A C 1
ATOM 1424 O O . ILE A 1 182 ? -9.511 -7.128 -1.057 1.00 93.44 182 ILE A O 1
ATOM 1428 N N . TRP A 1 183 ? -7.593 -6.440 -2.008 1.00 92.75 183 TRP A N 1
ATOM 1429 C CA . TRP A 1 183 ? -6.788 -6.594 -0.796 1.00 92.75 183 TRP A CA 1
ATOM 1430 C C . TRP A 1 183 ? -7.180 -5.598 0.298 1.00 92.75 183 TRP A C 1
ATOM 1432 O O . TRP A 1 183 ? -7.235 -5.946 1.476 1.00 92.75 183 TRP A O 1
ATOM 1442 N N . GLY A 1 184 ? -7.490 -4.366 -0.099 1.00 91.88 184 GLY A N 1
ATOM 1443 C CA . GLY A 1 184 ? -7.919 -3.279 0.767 1.00 91.88 184 GLY A CA 1
ATOM 1444 C C . GLY A 1 184 ? -9.302 -3.517 1.359 1.00 91.88 184 GLY A C 1
ATOM 1445 O O . GLY A 1 184 ? -9.469 -3.339 2.560 1.00 91.88 184 GLY A O 1
ATOM 1446 N N . LEU A 1 185 ? -10.261 -4.023 0.577 1.00 93.00 185 LEU A N 1
ATOM 1447 C CA . LEU A 1 185 ? -11.567 -4.441 1.093 1.00 93.00 185 LEU A CA 1
ATOM 1448 C C . LEU A 1 185 ? -11.427 -5.604 2.078 1.00 93.00 185 LEU A C 1
ATOM 1450 O O . LEU A 1 185 ? -12.012 -5.564 3.157 1.00 93.00 185 LEU A O 1
ATOM 1454 N N . PHE A 1 186 ? -10.616 -6.615 1.755 1.00 92.38 186 PHE A N 1
ATOM 1455 C CA . PHE A 1 186 ? -10.388 -7.747 2.653 1.00 92.38 186 PHE A CA 1
ATOM 1456 C C . PHE A 1 186 ? -9.715 -7.315 3.968 1.00 92.38 186 PHE A C 1
ATOM 1458 O O . PHE A 1 186 ? -10.198 -7.632 5.057 1.00 92.38 186 PHE A O 1
ATOM 1465 N N . HIS A 1 187 ? -8.616 -6.560 3.904 1.00 91.00 187 HIS A N 1
ATOM 1466 C CA . HIS A 1 187 ? -7.921 -6.104 5.108 1.00 91.00 187 HIS A CA 1
ATOM 1467 C C . HIS A 1 187 ? -8.706 -5.031 5.884 1.00 91.00 187 HIS A C 1
ATOM 1469 O O . HIS A 1 187 ? -8.723 -5.060 7.113 1.00 91.00 187 HIS A O 1
ATOM 1475 N N . GLY A 1 188 ? -9.391 -4.122 5.194 1.00 87.44 188 GLY A N 1
ATOM 1476 C CA . GLY A 1 188 ? -10.177 -3.050 5.801 1.00 87.44 188 GLY A CA 1
ATOM 1477 C C . GLY A 1 188 ? -11.464 -3.540 6.463 1.00 87.44 188 GLY A C 1
ATOM 1478 O O . GLY A 1 188 ? -11.747 -3.140 7.588 1.00 87.44 188 GLY A O 1
ATOM 1479 N N . LEU A 1 189 ? -12.221 -4.434 5.815 1.00 88.50 189 LEU A N 1
ATOM 1480 C CA . LEU A 1 189 ? -13.527 -4.892 6.312 1.00 88.50 189 LEU A CA 1
ATOM 1481 C C . LEU A 1 189 ? -13.472 -6.164 7.159 1.00 88.50 189 LEU A C 1
ATOM 1483 O O . LEU A 1 189 ? -14.407 -6.412 7.913 1.00 88.50 189 LEU A O 1
ATOM 1487 N N . VAL A 1 190 ? -12.422 -6.983 7.060 1.00 88.06 190 VAL A N 1
ATOM 1488 C CA . VAL A 1 190 ? -12.329 -8.238 7.831 1.00 88.06 190 VAL A CA 1
ATOM 1489 C C . VAL A 1 190 ? -11.224 -8.155 8.874 1.00 88.06 190 VAL A C 1
ATOM 1491 O O . VAL A 1 190 ? -11.465 -8.342 10.069 1.00 88.06 190 VAL A O 1
ATOM 1494 N N . LEU A 1 191 ? -10.002 -7.866 8.432 1.00 87.00 191 LEU A N 1
ATOM 1495 C CA . LEU A 1 191 ? -8.811 -7.982 9.271 1.00 87.00 191 LEU A CA 1
ATOM 1496 C C . LEU A 1 191 ? -8.764 -6.893 10.351 1.00 87.00 191 LEU A C 1
ATOM 1498 O O . LEU A 1 191 ? -8.662 -7.206 11.536 1.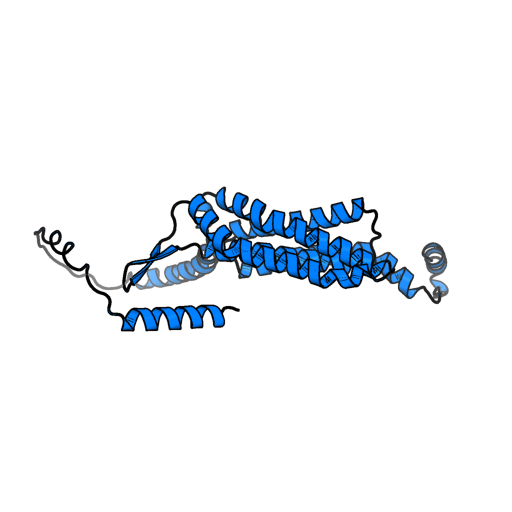00 87.00 191 LEU A O 1
ATOM 1502 N N . LEU A 1 192 ? -8.907 -5.629 9.957 1.00 85.56 192 LEU A N 1
ATOM 1503 C CA . LEU A 1 192 ? -8.914 -4.485 10.866 1.00 85.56 192 LEU A CA 1
ATOM 1504 C C . LEU A 1 192 ? -9.991 -4.602 11.963 1.00 85.56 192 LEU A C 1
ATOM 1506 O O . LEU A 1 192 ? -9.626 -4.588 13.138 1.00 85.56 192 LEU A O 1
ATOM 1510 N N . PRO A 1 193 ? -11.284 -4.798 11.647 1.00 83.00 193 PRO A N 1
ATOM 1511 C CA . PRO A 1 193 ? -12.327 -4.937 12.660 1.00 83.00 193 PRO A CA 1
ATOM 1512 C C . PRO A 1 193 ? -12.058 -6.107 13.625 1.00 83.00 193 PRO A C 1
ATOM 1514 O O . PRO A 1 193 ? -12.199 -5.958 14.842 1.00 83.00 193 PRO A O 1
ATOM 1517 N N . THR A 1 194 ? -11.585 -7.246 13.116 1.00 83.69 194 THR A N 1
ATOM 1518 C CA . THR A 1 194 ? -11.208 -8.394 13.956 1.00 83.69 194 THR A CA 1
ATOM 1519 C C . THR A 1 194 ? -10.102 -8.027 14.947 1.00 83.69 194 THR A C 1
ATOM 1521 O O . THR A 1 194 ? -10.218 -8.317 16.140 1.00 83.69 194 THR A O 1
ATOM 1524 N N . PHE A 1 195 ? -9.055 -7.337 14.486 1.00 83.75 195 PHE A N 1
ATOM 1525 C CA . PHE A 1 195 ? -7.971 -6.883 15.353 1.00 83.75 195 PHE A CA 1
ATOM 1526 C C . PHE A 1 195 ? -8.429 -5.844 16.379 1.00 83.75 195 PHE A C 1
ATOM 1528 O O . PHE A 1 195 ? -8.029 -5.940 17.536 1.00 83.75 195 PHE A O 1
ATOM 1535 N N . LEU A 1 196 ? -9.306 -4.904 16.011 1.00 77.06 196 LEU A N 1
ATOM 1536 C CA . LEU A 1 196 ? -9.861 -3.944 16.970 1.00 77.06 196 LEU A CA 1
ATOM 1537 C C . LEU A 1 196 ? -10.731 -4.627 18.039 1.00 77.06 196 LEU A C 1
ATOM 1539 O O . LEU A 1 196 ? -10.690 -4.218 19.198 1.00 77.06 196 LEU A O 1
ATOM 1543 N N . SER A 1 197 ? -11.470 -5.687 17.696 1.00 74.81 197 SER A N 1
ATOM 1544 C CA . SER A 1 197 ? -12.306 -6.422 18.659 1.00 74.81 197 SER A CA 1
ATOM 1545 C C . SER A 1 197 ? -11.507 -7.268 19.656 1.00 74.81 197 SER A C 1
ATOM 1547 O O . SER A 1 197 ? -12.031 -7.582 20.730 1.00 74.81 197 SER A O 1
ATOM 1549 N N . LEU A 1 198 ? -10.282 -7.671 19.311 1.00 76.62 198 LEU A N 1
ATOM 1550 C CA . LEU A 1 198 ? -9.394 -8.434 20.195 1.00 76.62 198 LEU A CA 1
ATOM 1551 C C . LEU A 1 198 ? -8.765 -7.560 21.290 1.00 76.62 198 LEU A C 1
ATOM 1553 O O . LEU A 1 198 ? -8.276 -8.084 22.290 1.00 76.62 198 LEU A O 1
ATOM 1557 N N . ILE A 1 199 ? -8.779 -6.235 21.123 1.00 74.06 199 ILE A N 1
ATOM 1558 C CA . ILE A 1 199 ? -8.148 -5.312 22.064 1.00 74.06 199 ILE A CA 1
ATOM 1559 C C . ILE A 1 199 ? -9.029 -5.155 23.317 1.00 74.06 199 ILE A C 1
ATOM 1561 O O . ILE A 1 199 ? -10.218 -4.830 23.211 1.00 74.06 199 ILE A O 1
ATOM 1565 N N . PRO A 1 200 ? -8.471 -5.352 24.527 1.00 64.69 200 PRO A N 1
ATOM 1566 C CA . PRO A 1 200 ? -9.195 -5.122 25.770 1.00 64.69 200 PRO A CA 1
ATOM 1567 C C . PRO A 1 200 ? -9.532 -3.635 25.946 1.00 64.69 200 PRO A C 1
ATOM 1569 O O . PRO A 1 200 ? -8.723 -2.758 25.638 1.00 64.69 200 PRO A O 1
ATOM 1572 N N . GLN A 1 201 ? -10.714 -3.348 26.499 1.00 60.81 201 GLN A N 1
ATOM 1573 C CA . GLN A 1 201 ? -11.257 -1.987 26.635 1.00 60.81 201 GLN A CA 1
ATOM 1574 C C . GLN A 1 201 ? -10.321 -1.016 27.368 1.00 60.81 201 GLN A C 1
ATOM 1576 O O . GLN A 1 201 ? -10.256 0.152 27.002 1.00 60.81 201 GLN A O 1
ATOM 1581 N N . PHE A 1 202 ? -9.520 -1.511 28.314 1.00 58.59 202 PHE A N 1
ATOM 1582 C CA . PHE A 1 202 ? -8.508 -0.728 29.025 1.00 58.59 202 PHE A CA 1
ATOM 1583 C C . PHE A 1 202 ? -7.458 -0.082 28.099 1.00 58.59 202 PHE A C 1
ATOM 1585 O O . PHE A 1 202 ? -7.037 1.046 28.339 1.00 58.59 202 PHE A O 1
ATOM 1592 N N . LEU A 1 203 ? -7.057 -0.749 27.008 1.00 61.56 203 LEU A N 1
ATOM 1593 C CA . LEU A 1 203 ? -6.099 -0.194 26.039 1.00 61.56 203 LEU A CA 1
ATOM 1594 C C . LEU A 1 203 ? -6.748 0.815 25.084 1.00 61.56 203 LEU A C 1
ATOM 1596 O O . LEU A 1 203 ? -6.081 1.732 24.612 1.00 61.56 203 LEU A O 1
ATOM 1600 N N . LEU A 1 204 ? -8.053 0.687 24.839 1.00 59.44 204 LEU A N 1
ATOM 1601 C CA . LEU A 1 204 ? -8.833 1.656 24.062 1.00 59.44 204 LEU A CA 1
ATOM 1602 C C . LEU A 1 204 ? -9.153 2.937 24.850 1.00 59.44 204 LEU A C 1
ATOM 1604 O O . LEU A 1 204 ? -9.552 3.926 24.247 1.00 59.44 204 LEU A O 1
ATOM 1608 N N . GLU A 1 205 ? -8.982 2.937 26.175 1.00 55.19 205 GLU A N 1
ATOM 1609 C CA . GLU A 1 205 ? -9.178 4.114 27.037 1.00 55.19 205 GLU A CA 1
ATOM 1610 C C . GLU A 1 205 ? -7.905 4.938 27.269 1.00 55.19 205 GLU A C 1
ATOM 1612 O O . GLU A 1 205 ? -7.970 6.052 27.801 1.00 55.19 205 GLU A O 1
ATOM 1617 N N . PHE A 1 206 ? -6.741 4.441 26.837 1.00 56.47 206 PHE A N 1
ATOM 1618 C CA . PHE A 1 206 ? -5.517 5.237 26.784 1.00 56.47 206 PHE A CA 1
ATOM 1619 C C . PHE A 1 206 ? -5.617 6.274 25.666 1.00 56.47 206 PHE A C 1
ATOM 1621 O O . PHE A 1 206 ? -5.123 6.081 24.563 1.00 56.47 206 PHE A O 1
ATOM 1628 N N . ASN A 1 207 ? -6.256 7.397 25.973 1.00 58.44 207 ASN A N 1
ATOM 1629 C CA . ASN A 1 207 ? -6.389 8.527 25.070 1.00 58.44 207 ASN A CA 1
ATOM 1630 C C . ASN A 1 207 ? -5.118 9.401 25.121 1.00 58.44 207 ASN A C 1
ATOM 1632 O O . ASN A 1 207 ? -4.694 9.831 26.200 1.00 58.44 207 ASN A O 1
ATOM 1636 N N . CYS A 1 208 ? -4.518 9.712 23.967 1.00 53.91 208 CYS A N 1
ATOM 1637 C CA . CYS A 1 208 ? -3.315 10.553 23.890 1.00 53.91 208 CYS A CA 1
ATOM 1638 C C . CYS A 1 208 ? -3.561 11.973 24.431 1.00 53.91 208 CYS A C 1
ATOM 1640 O O . CYS A 1 208 ? -2.645 12.582 24.985 1.00 53.91 208 CYS A O 1
ATOM 1642 N N . TYR A 1 209 ? -4.805 12.465 24.394 1.00 49.34 209 TYR A N 1
ATOM 1643 C CA . TYR A 1 209 ? -5.185 13.721 25.049 1.00 49.34 209 TYR A CA 1
ATOM 1644 C C . TYR A 1 209 ? -4.983 13.691 26.569 1.00 49.34 209 TYR A C 1
ATOM 1646 O O . TYR A 1 209 ? -4.560 14.687 27.142 1.00 49.34 209 TYR A O 1
ATOM 1654 N N . ARG A 1 210 ? -5.184 12.558 27.251 1.00 52.00 210 ARG A N 1
ATOM 1655 C CA . ARG A 1 210 ? -4.921 12.465 28.698 1.00 52.00 210 ARG A CA 1
ATOM 1656 C C . ARG A 1 210 ? -3.421 12.502 29.014 1.00 52.00 210 ARG A C 1
ATOM 1658 O O . ARG A 1 210 ? -3.043 12.992 30.069 1.00 52.00 210 ARG A O 1
ATOM 1665 N N . ALA A 1 211 ? -2.560 12.046 28.105 1.00 53.06 211 ALA A N 1
ATOM 1666 C CA . ALA A 1 211 ? -1.107 12.090 28.283 1.00 53.06 211 ALA A CA 1
ATOM 1667 C C . ALA A 1 211 ? -0.488 13.443 27.880 1.00 53.06 211 ALA A C 1
ATOM 1669 O O . ALA A 1 211 ? 0.422 13.924 28.553 1.00 53.06 211 ALA A O 1
ATOM 1670 N N . ILE A 1 212 ? -0.985 14.062 26.804 1.00 55.12 212 ILE A N 1
ATOM 1671 C CA . ILE A 1 212 ? -0.504 15.357 26.297 1.00 55.12 212 ILE A CA 1
ATOM 1672 C C . ILE A 1 212 ? -1.145 16.512 27.080 1.00 55.12 212 ILE A C 1
ATOM 1674 O O . ILE A 1 212 ? -0.441 17.352 27.635 1.00 55.12 212 ILE A O 1
ATOM 1678 N N . PHE A 1 213 ? -2.473 16.523 27.205 1.00 54.41 213 PHE A N 1
ATOM 1679 C CA . PHE A 1 213 ? -3.215 17.559 27.929 1.00 54.41 213 PHE A CA 1
ATOM 1680 C C . PHE A 1 213 ? -3.191 17.341 29.447 1.00 54.41 213 PHE A C 1
ATOM 1682 O O . PHE A 1 213 ? -3.207 18.312 30.192 1.00 54.41 213 PHE A O 1
ATOM 1689 N N . GLY A 1 214 ? -3.060 16.101 29.939 1.00 48.41 214 GLY A N 1
ATOM 1690 C CA . GLY A 1 214 ? -2.858 15.849 31.372 1.00 48.41 214 GLY A CA 1
ATOM 1691 C C . GLY A 1 214 ? -1.521 16.382 31.888 1.00 48.41 214 GLY A C 1
ATOM 1692 O O . GLY A 1 214 ? -1.479 16.914 32.990 1.00 48.41 214 GLY A O 1
ATOM 1693 N N . LYS A 1 215 ? -0.452 16.352 31.078 1.00 50.47 215 LYS A N 1
ATOM 1694 C CA . LYS A 1 215 ? 0.817 17.017 31.426 1.00 50.47 215 LYS A CA 1
ATOM 1695 C C . LYS A 1 215 ? 0.681 18.542 31.493 1.00 50.47 215 LYS A C 1
ATOM 1697 O O . LYS A 1 215 ? 1.312 19.159 32.343 1.00 50.47 215 LYS A O 1
ATOM 1702 N N . HIS A 1 216 ? -0.157 19.142 30.647 1.00 51.62 216 HIS A N 1
ATOM 1703 C CA . HIS A 1 216 ? -0.355 20.594 30.621 1.00 51.62 216 HIS A CA 1
ATOM 1704 C C . HIS A 1 216 ? -1.381 21.089 31.663 1.00 51.62 216 HIS A C 1
ATOM 1706 O O . HIS A 1 216 ? -1.250 22.198 32.170 1.00 51.62 216 HIS A O 1
ATOM 1712 N N . LEU A 1 217 ? -2.380 20.273 32.021 1.00 52.25 217 LEU A N 1
ATOM 1713 C CA . LEU A 1 217 ? -3.417 20.624 32.998 1.00 52.25 217 LEU A CA 1
ATOM 1714 C C . LEU A 1 217 ? -2.974 20.342 34.445 1.00 52.25 217 LEU A C 1
ATOM 1716 O O . LEU A 1 217 ? -3.209 21.175 35.313 1.00 52.25 217 LEU A O 1
ATOM 1720 N N . PHE A 1 218 ? -2.251 19.241 34.700 1.00 48.94 218 PHE A N 1
ATOM 1721 C CA . PHE A 1 218 ? -1.661 18.974 36.024 1.00 48.94 218 PHE A CA 1
ATOM 1722 C C . PHE A 1 218 ? -0.356 19.743 36.286 1.00 48.94 218 PHE A C 1
ATOM 1724 O O . PHE A 1 218 ? 0.015 19.946 37.439 1.00 48.94 218 PHE A O 1
ATOM 1731 N N . GLY A 1 219 ? 0.322 20.225 35.238 1.00 43.69 219 GLY A N 1
ATOM 1732 C CA . GLY A 1 219 ? 1.411 21.198 35.376 1.00 43.69 219 GLY A CA 1
ATOM 1733 C C . GLY A 1 219 ? 0.926 22.599 35.773 1.00 43.69 219 GLY A C 1
ATOM 1734 O O . GLY A 1 219 ? 1.693 23.364 36.348 1.00 43.69 219 GLY A O 1
ATOM 1735 N N . ALA A 1 220 ? -0.347 22.924 35.512 1.00 44.81 220 ALA A N 1
ATOM 1736 C CA . ALA A 1 220 ? -0.958 24.195 35.897 1.00 44.81 220 ALA A CA 1
ATOM 1737 C C . ALA A 1 220 ? -1.576 24.161 37.308 1.00 44.81 220 ALA A C 1
ATOM 1739 O O . ALA A 1 220 ? -1.550 25.174 38.003 1.00 44.81 220 ALA A O 1
ATOM 1740 N N . THR A 1 221 ? -2.080 23.012 37.778 1.00 42.38 221 THR A N 1
ATOM 1741 C CA . THR A 1 221 ? -2.610 22.888 39.150 1.00 42.38 221 THR A CA 1
ATOM 1742 C C . THR A 1 221 ? -1.521 22.811 40.221 1.00 42.38 221 THR A C 1
ATOM 1744 O O . THR A 1 221 ? -1.730 23.327 41.314 1.00 42.38 221 THR A O 1
ATOM 1747 N N . ALA A 1 222 ? -0.313 22.333 39.895 1.00 43.19 222 ALA A N 1
ATOM 1748 C CA . ALA A 1 222 ? 0.832 22.389 40.816 1.00 43.19 222 ALA A CA 1
ATOM 1749 C C . ALA A 1 222 ? 1.273 23.828 41.180 1.00 43.19 222 ALA A C 1
ATOM 1751 O O . ALA A 1 222 ? 1.985 24.021 42.163 1.00 43.19 222 ALA A O 1
ATOM 1752 N N . GLY A 1 223 ? 0.850 24.841 40.410 1.00 41.72 223 GLY A N 1
ATOM 1753 C CA . GLY A 1 223 ? 1.068 26.257 40.727 1.00 41.72 223 GLY A CA 1
ATOM 1754 C C . GLY A 1 223 ? -0.065 26.917 41.525 1.00 41.72 223 GLY A C 1
ATOM 1755 O O . GLY A 1 223 ? 0.144 27.988 42.087 1.00 41.72 223 GLY A O 1
ATOM 1756 N N . ILE A 1 224 ? -1.251 26.301 41.592 1.00 44.31 224 ILE A N 1
ATOM 1757 C CA . ILE A 1 224 ? -2.439 26.877 42.248 1.00 44.31 224 ILE A CA 1
ATOM 1758 C C . ILE A 1 224 ? -2.564 26.372 43.694 1.00 44.31 224 ILE A C 1
ATOM 1760 O O . ILE A 1 224 ? -2.932 27.138 44.587 1.00 44.31 224 ILE A O 1
ATOM 1764 N N . ASP A 1 225 ? -2.138 25.136 43.964 1.00 40.12 225 ASP A N 1
ATOM 1765 C CA . ASP A 1 225 ? -2.208 24.533 45.304 1.00 40.12 225 ASP A CA 1
ATOM 1766 C C . ASP A 1 225 ? -1.223 25.164 46.314 1.00 40.12 225 ASP A C 1
ATOM 1768 O O . ASP A 1 225 ? -1.403 25.043 47.525 1.00 40.12 225 ASP A O 1
ATOM 1772 N N . ALA A 1 226 ? -0.220 25.916 45.842 1.00 41.03 226 ALA A N 1
ATOM 1773 C CA . ALA A 1 226 ? 0.712 26.660 46.696 1.00 41.03 226 ALA A CA 1
ATOM 1774 C C . ALA A 1 226 ? 0.180 28.035 47.155 1.00 41.03 226 ALA A C 1
ATOM 1776 O O . ALA A 1 226 ? 0.750 28.630 48.067 1.00 41.03 226 ALA A O 1
ATOM 1777 N N . TYR A 1 227 ? -0.910 28.544 46.563 1.00 35.81 227 TYR A N 1
ATOM 1778 C CA . TYR A 1 227 ? -1.496 29.837 46.949 1.00 35.81 227 TYR A CA 1
ATOM 1779 C C . TYR A 1 227 ? -2.690 29.694 47.907 1.00 35.81 227 TYR A C 1
ATOM 1781 O O . TYR A 1 227 ? -2.968 30.604 48.685 1.00 35.81 227 TYR A O 1
ATOM 1789 N N . SER A 1 228 ? -3.362 28.537 47.925 1.00 31.45 228 SER A N 1
ATOM 1790 C CA . SER A 1 228 ? -4.568 28.340 48.744 1.00 31.45 228 SER A CA 1
ATOM 1791 C C . SER A 1 228 ? -4.307 27.864 50.183 1.00 31.45 228 SER A C 1
ATOM 1793 O O . SER A 1 228 ? -5.261 27.693 50.938 1.00 31.45 228 SER A O 1
ATOM 1795 N N . SER A 1 229 ? -3.045 27.679 50.597 1.00 35.25 229 SER A N 1
ATOM 1796 C CA . SER A 1 229 ? -2.684 27.263 51.968 1.00 35.25 229 SER A CA 1
ATOM 1797 C C . SER A 1 229 ? -2.320 28.428 52.907 1.00 35.25 229 SER A C 1
ATOM 1799 O O . SER A 1 229 ? -1.682 28.218 53.940 1.00 35.25 229 SER A O 1
ATOM 1801 N N . SER A 1 230 ? -2.747 29.652 5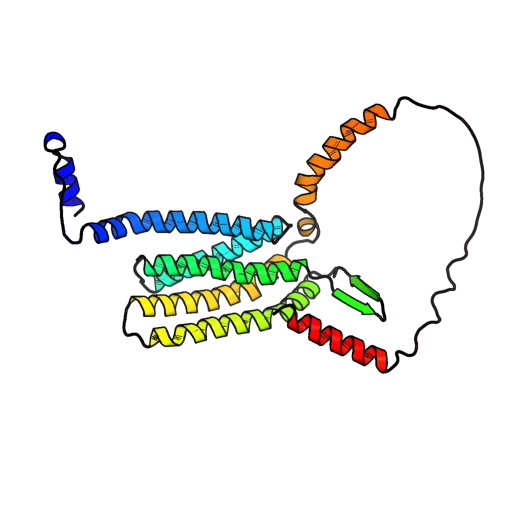2.584 1.00 34.72 230 SER A N 1
ATOM 1802 C CA . SER A 1 230 ? -2.586 30.827 53.455 1.00 34.72 230 SER A CA 1
ATOM 1803 C C . SER A 1 230 ? -3.898 31.608 53.517 1.00 34.72 230 SER A C 1
ATOM 1805 O O . SER A 1 230 ? -4.080 32.598 52.817 1.00 34.72 230 SER A O 1
ATOM 1807 N N . GLY A 1 231 ? -4.845 31.157 54.339 1.00 29.45 231 GLY A N 1
ATOM 1808 C CA . GLY A 1 231 ? -6.045 31.948 54.601 1.00 29.45 231 GLY A CA 1
ATOM 1809 C C . GLY A 1 231 ? -7.185 31.184 55.258 1.00 29.45 231 GLY A C 1
ATOM 1810 O O . GLY A 1 231 ? -7.861 30.401 54.607 1.00 29.45 231 GLY A O 1
ATOM 1811 N N . SER A 1 232 ? -7.441 31.541 56.515 1.00 29.02 232 SER A N 1
ATOM 1812 C CA . SER A 1 232 ? -8.729 31.418 57.212 1.00 29.02 232 SER A CA 1
ATOM 1813 C C . SER A 1 232 ? -9.056 30.088 57.896 1.00 29.02 232 SER A C 1
ATOM 1815 O O . SER A 1 232 ? -9.805 29.243 57.423 1.00 29.02 232 SER A O 1
ATOM 1817 N N . THR A 1 233 ? -8.560 30.014 59.129 1.00 29.62 233 THR A N 1
ATOM 1818 C CA . THR A 1 233 ? -9.244 29.479 60.313 1.00 29.62 233 THR A CA 1
ATOM 1819 C C . THR A 1 233 ? -10.667 30.035 60.477 1.00 29.62 233 THR A C 1
ATOM 1821 O O . THR A 1 233 ? -10.794 31.259 60.515 1.00 29.62 233 THR A O 1
ATOM 1824 N N . CYS A 1 234 ? -11.694 29.194 6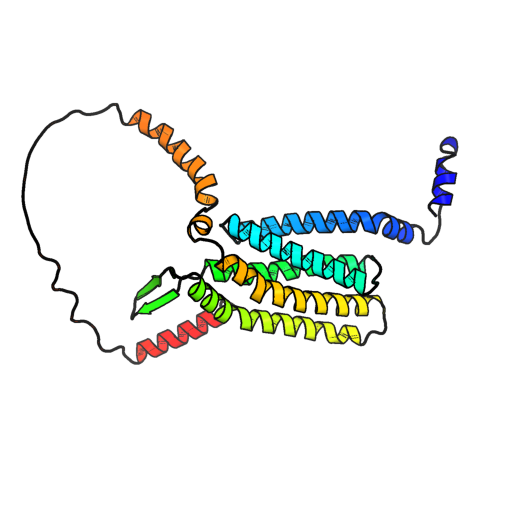0.672 1.00 28.19 234 CYS A N 1
ATOM 1825 C CA . CYS A 1 234 ? -12.737 29.372 61.706 1.00 28.19 234 CYS A CA 1
ATOM 1826 C C . CYS A 1 234 ? -13.723 28.181 61.811 1.00 28.19 234 CYS A C 1
ATOM 1828 O O . CYS A 1 234 ? -13.885 27.388 60.890 1.00 28.19 234 CYS A O 1
ATOM 1830 N N . ASP A 1 235 ? -14.300 28.077 63.009 1.00 25.89 235 ASP A N 1
ATOM 1831 C CA . ASP A 1 235 ? -14.961 26.959 63.690 1.00 25.89 235 ASP A CA 1
ATOM 1832 C C . ASP A 1 235 ? -16.369 26.498 63.232 1.00 25.89 235 ASP A C 1
ATOM 1834 O O . ASP A 1 235 ? -17.126 27.228 62.600 1.00 25.89 235 ASP A O 1
ATOM 1838 N N . ALA A 1 236 ? -16.726 25.321 63.784 1.00 28.05 236 ALA A N 1
ATOM 1839 C CA . ALA A 1 236 ? -18.017 24.920 64.382 1.00 28.05 236 ALA A CA 1
ATOM 1840 C C . ALA A 1 236 ? -19.103 24.185 63.552 1.00 28.05 236 ALA A C 1
ATOM 1842 O O . ALA A 1 236 ? -19.822 24.770 62.754 1.00 28.05 236 ALA A O 1
ATOM 1843 N N . GLY A 1 237 ? -19.364 22.924 63.953 1.00 24.53 237 GLY A N 1
ATOM 1844 C CA . GLY A 1 237 ? -20.639 22.568 64.611 1.00 24.53 237 GLY A CA 1
ATOM 1845 C C . GLY A 1 237 ? -21.733 21.799 63.839 1.00 24.53 237 GLY A C 1
ATOM 1846 O O . GLY A 1 237 ? -22.566 22.415 63.198 1.00 24.53 237 GLY A O 1
ATOM 1847 N N . GLY A 1 238 ? -21.816 20.476 64.073 1.00 23.72 238 GLY A N 1
ATOM 1848 C CA . GLY A 1 238 ? -23.034 19.711 64.444 1.00 23.72 238 GLY A CA 1
ATOM 1849 C C . GLY A 1 238 ? -24.223 19.516 63.472 1.00 23.72 238 GLY A C 1
ATOM 1850 O O . GLY A 1 238 ? -24.771 20.466 62.934 1.00 23.72 238 GLY A O 1
ATOM 1851 N N . GLY A 1 239 ? -24.752 18.280 63.402 1.00 24.08 239 GLY A N 1
ATOM 1852 C CA . GLY A 1 239 ? -26.157 18.024 63.019 1.00 24.08 239 GLY A CA 1
ATOM 1853 C C . GLY A 1 239 ? -26.436 16.717 62.261 1.00 24.08 239 GLY A C 1
ATOM 1854 O O . GLY A 1 239 ? -25.817 16.435 61.248 1.00 24.08 239 GLY A O 1
ATOM 1855 N N . SER A 1 240 ? -27.397 15.930 62.751 1.00 25.02 240 SER A N 1
ATOM 1856 C CA . SER A 1 240 ? -27.805 14.579 62.322 1.00 25.02 240 SER A CA 1
ATOM 1857 C C . SER A 1 240 ? -29.145 14.581 61.553 1.00 25.02 240 SER A C 1
ATOM 1859 O O . SER A 1 240 ? -30.019 15.370 61.902 1.00 25.02 240 SER A O 1
ATOM 1861 N N . GLY A 1 241 ? -29.355 13.626 60.622 1.00 24.25 241 GLY A N 1
ATOM 1862 C CA . GLY A 1 241 ? -30.654 12.930 60.463 1.00 24.25 241 GLY A CA 1
ATOM 1863 C C . GLY A 1 241 ? -31.332 12.840 59.072 1.00 24.25 241 GLY A C 1
ATOM 1864 O O . GLY A 1 241 ? -31.687 13.865 58.514 1.00 24.25 241 GLY A O 1
ATOM 1865 N N . SER A 1 242 ? -31.671 11.591 58.659 1.00 25.27 242 SER A N 1
ATOM 1866 C CA . SER A 1 242 ? -32.863 11.123 57.872 1.00 25.27 242 SER A CA 1
ATOM 1867 C C . SER A 1 242 ? -33.099 11.675 56.432 1.00 25.27 242 SER A C 1
ATOM 1869 O O . SER A 1 242 ? -32.653 12.756 56.115 1.00 25.27 242 SER A O 1
ATOM 1871 N N . ARG A 1 243 ? -33.797 11.053 55.457 1.00 26.12 243 ARG A N 1
ATOM 1872 C CA . ARG A 1 243 ? -34.787 9.957 55.384 1.00 26.12 243 ARG A CA 1
ATOM 1873 C C . ARG A 1 243 ? -34.960 9.496 53.915 1.00 26.12 243 ARG A C 1
ATOM 1875 O O . ARG A 1 243 ? -34.743 10.264 52.990 1.00 26.12 243 ARG A O 1
ATOM 1882 N N . LYS A 1 244 ? -35.424 8.255 53.748 1.00 31.84 244 LYS A N 1
ATOM 1883 C CA . LYS A 1 244 ? -35.920 7.592 52.526 1.00 31.84 244 LYS A CA 1
ATOM 1884 C C . LYS A 1 244 ? -37.115 8.324 51.884 1.00 31.84 244 LYS A C 1
ATOM 1886 O O . LYS A 1 244 ? -38.132 8.386 52.568 1.00 31.84 244 LYS A O 1
ATOM 1891 N N . GLU A 1 245 ? -37.055 8.738 50.607 1.00 29.05 245 GLU A N 1
ATOM 1892 C CA . GLU A 1 245 ? -38.261 9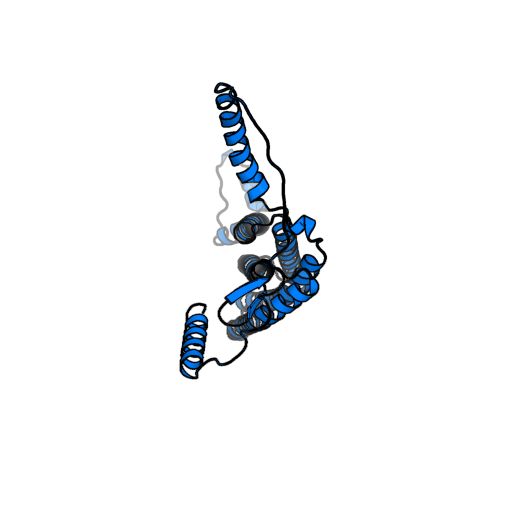.099 49.817 1.00 29.05 245 GLU A CA 1
ATOM 1893 C C . GLU A 1 245 ? -38.034 9.335 48.296 1.00 29.05 245 GLU A C 1
ATOM 1895 O O . GLU A 1 245 ? -38.348 10.405 47.802 1.00 29.05 245 GLU A O 1
ATOM 1900 N N . GLU A 1 246 ? -37.525 8.379 47.499 1.00 29.75 246 GLU A N 1
ATOM 1901 C CA . GLU A 1 246 ? -37.450 8.580 46.019 1.00 29.75 246 GLU A CA 1
ATOM 1902 C C . GLU A 1 246 ? -37.897 7.382 45.151 1.00 29.75 246 GLU A C 1
ATOM 1904 O O . GLU A 1 246 ? -37.789 7.412 43.929 1.00 29.75 246 GLU A O 1
ATOM 1909 N N . ASP A 1 247 ? -38.506 6.350 45.742 1.00 28.31 247 ASP A N 1
ATOM 1910 C CA . ASP A 1 247 ? -38.795 5.076 45.053 1.00 28.31 247 ASP A CA 1
ATOM 1911 C C . ASP A 1 247 ? -40.200 4.963 44.408 1.00 28.31 247 ASP A C 1
ATOM 1913 O O . ASP A 1 247 ? -40.698 3.863 44.172 1.00 28.31 247 ASP A O 1
ATOM 1917 N N . LYS A 1 248 ? -40.902 6.075 44.127 1.00 27.70 248 LYS A N 1
ATOM 1918 C CA . LYS A 1 248 ? -42.317 6.020 43.670 1.00 27.70 248 LYS A CA 1
ATOM 1919 C C . LYS A 1 248 ? -42.702 6.777 42.394 1.00 27.70 248 LYS A C 1
ATOM 1921 O O . LYS A 1 248 ? -43.877 6.767 42.042 1.00 27.70 248 LYS A O 1
ATOM 1926 N N . VAL A 1 249 ? -41.770 7.369 41.644 1.00 29.55 249 VAL A N 1
ATOM 1927 C CA . VAL A 1 249 ? -42.126 8.240 40.492 1.00 29.55 249 VAL A CA 1
ATOM 1928 C C . VAL A 1 249 ? -41.918 7.580 39.111 1.00 29.55 249 VAL A C 1
ATOM 1930 O O . VAL A 1 249 ? -42.146 8.199 38.078 1.00 29.55 249 VAL A O 1
ATOM 1933 N N . VAL A 1 250 ? -41.536 6.301 39.038 1.00 31.72 250 VAL A N 1
ATOM 1934 C CA . VAL A 1 250 ? -41.068 5.695 37.769 1.00 31.72 250 VAL A CA 1
ATOM 1935 C C . VAL A 1 250 ? -42.180 5.114 36.868 1.00 31.72 250 VAL A C 1
ATOM 1937 O O . VAL A 1 250 ? -41.893 4.739 35.737 1.00 31.72 250 VAL A O 1
ATOM 1940 N N . HIS A 1 251 ? -43.454 5.066 37.277 1.00 29.88 251 HIS A N 1
ATOM 1941 C CA . HIS A 1 251 ? -44.412 4.154 36.621 1.00 29.88 251 HIS A CA 1
ATOM 1942 C C . HIS A 1 251 ? -45.572 4.749 35.790 1.00 29.88 251 HIS A C 1
ATOM 1944 O O . HIS A 1 251 ? -46.538 4.028 35.547 1.00 29.88 251 HIS A O 1
ATOM 1950 N N . ASP A 1 252 ? -45.528 5.996 35.301 1.00 31.28 252 ASP A N 1
ATOM 1951 C CA . ASP A 1 252 ? -46.687 6.516 34.539 1.00 31.28 252 ASP A CA 1
ATOM 1952 C C . ASP A 1 252 ? -46.391 7.581 33.468 1.00 31.28 252 ASP A C 1
ATOM 1954 O O . ASP A 1 252 ? -46.801 8.734 33.599 1.00 31.28 252 ASP A O 1
ATOM 1958 N N . LYS A 1 253 ? -45.680 7.234 32.379 1.00 30.06 253 LYS A N 1
ATOM 1959 C CA . LYS A 1 253 ? -45.688 8.098 31.177 1.00 30.06 253 LYS A CA 1
ATOM 1960 C C . LYS A 1 253 ? -45.294 7.424 29.855 1.00 30.06 253 LYS A C 1
ATOM 1962 O O . LYS A 1 253 ? -44.463 7.939 29.119 1.00 30.06 253 LYS A O 1
ATOM 1967 N N . ASP A 1 254 ? -45.955 6.321 29.514 1.00 35.94 254 ASP A N 1
ATOM 1968 C CA . ASP A 1 254 ? -45.981 5.786 28.144 1.00 35.94 254 ASP A CA 1
ATOM 1969 C C . ASP A 1 254 ? -47.409 5.854 27.583 1.00 35.94 254 ASP A C 1
ATOM 1971 O O . ASP A 1 254 ? -48.230 4.986 27.893 1.00 35.94 254 ASP A O 1
ATOM 1975 N N . ARG A 1 255 ? -47.713 6.866 26.746 1.00 39.12 255 ARG A N 1
ATOM 1976 C CA . ARG A 1 255 ? -48.594 6.721 25.562 1.00 39.12 255 ARG A CA 1
ATOM 1977 C C . ARG A 1 255 ? -48.818 8.014 24.758 1.00 39.12 255 ARG A C 1
ATOM 1979 O O . ARG A 1 255 ? -49.059 9.074 25.317 1.00 39.12 255 ARG A O 1
ATOM 1986 N N . HIS A 1 256 ? -48.880 7.812 23.436 1.00 37.12 256 HIS A N 1
ATOM 1987 C CA . HIS A 1 256 ? -49.348 8.682 22.342 1.00 37.12 256 HIS A CA 1
ATOM 1988 C C . HIS A 1 256 ? -48.388 9.744 21.772 1.00 37.12 256 HIS A C 1
ATOM 1990 O O . HIS A 1 256 ? -48.274 10.857 22.270 1.00 37.12 256 HIS A O 1
ATOM 1996 N N . MET A 1 257 ? -47.797 9.416 20.615 1.00 46.09 257 MET A N 1
ATOM 1997 C CA . MET A 1 257 ? -47.099 10.350 19.723 1.00 46.09 257 MET A CA 1
ATOM 1998 C C . MET A 1 257 ? -47.990 10.627 18.498 1.00 46.09 257 MET A C 1
ATOM 2000 O O . MET A 1 257 ? -48.506 9.694 17.882 1.00 46.09 257 MET A O 1
ATOM 2004 N N . ASN A 1 258 ? -48.239 11.903 18.191 1.00 47.97 258 ASN A N 1
ATOM 2005 C CA . ASN A 1 258 ? -49.216 12.344 17.184 1.00 47.97 258 ASN A CA 1
ATOM 2006 C C . ASN A 1 258 ? -48.630 12.328 15.752 1.00 47.97 258 ASN A C 1
ATOM 2008 O O . ASN A 1 258 ? -47.423 12.461 15.561 1.00 47.97 258 ASN A O 1
ATOM 2012 N N . ALA A 1 259 ? -49.483 12.208 14.728 1.00 48.03 259 ALA A N 1
ATOM 2013 C CA . ALA A 1 259 ? -49.103 12.017 13.319 1.00 48.03 259 ALA A CA 1
ATOM 2014 C C . ALA A 1 259 ? -48.256 13.159 12.713 1.00 48.03 259 ALA A C 1
ATOM 2016 O O . ALA A 1 259 ? -47.555 12.958 11.719 1.00 48.03 259 ALA A O 1
ATOM 2017 N N . THR A 1 260 ? -48.289 14.347 13.317 1.00 45.72 260 THR A N 1
ATOM 2018 C CA . THR A 1 260 ? -47.479 15.507 12.916 1.00 45.72 260 THR A CA 1
ATOM 2019 C C . THR A 1 260 ? -45.997 15.328 13.270 1.00 45.72 260 THR A C 1
ATOM 2021 O O . THR A 1 260 ? -45.134 15.670 12.465 1.00 45.72 260 THR A O 1
ATOM 2024 N N . GLU A 1 261 ? -45.693 14.696 14.407 1.00 51.03 261 GLU A N 1
ATOM 2025 C CA . GLU A 1 261 ? -44.320 14.428 14.871 1.00 51.03 261 GLU A CA 1
ATOM 2026 C C . GLU A 1 261 ? -43.616 13.394 13.975 1.00 51.03 261 GLU A C 1
ATOM 2028 O O . GLU A 1 261 ? -42.445 13.538 13.631 1.00 51.03 261 GLU A O 1
ATOM 2033 N N . LEU A 1 262 ? -44.362 12.393 13.490 1.00 52.94 262 LEU A N 1
ATOM 2034 C CA . LEU A 1 262 ? -43.865 11.387 12.540 1.00 52.94 262 LEU A CA 1
ATOM 2035 C C . LEU A 1 262 ? -43.477 11.981 11.179 1.00 52.94 262 LEU A C 1
ATOM 2037 O O . LEU A 1 262 ? -42.562 11.476 10.528 1.00 52.94 262 LEU A O 1
ATOM 2041 N N . ARG A 1 263 ? -44.149 13.053 10.739 1.00 49.25 263 ARG A N 1
ATOM 2042 C CA . ARG A 1 263 ? -43.769 13.755 9.505 1.00 49.25 263 ARG A CA 1
ATOM 2043 C C . ARG A 1 263 ? -42.496 14.569 9.699 1.00 49.25 263 ARG A C 1
ATOM 2045 O O . ARG A 1 263 ? -41.639 14.516 8.831 1.00 49.25 263 ARG A O 1
ATOM 2052 N N . ILE A 1 264 ? -42.336 15.241 10.839 1.00 54.88 264 ILE A N 1
ATOM 2053 C CA . ILE A 1 264 ? -41.131 16.028 11.148 1.00 54.88 264 ILE A CA 1
ATOM 2054 C C . ILE A 1 264 ? -39.896 15.121 11.265 1.00 54.88 264 ILE A C 1
ATOM 2056 O O . ILE A 1 264 ? -38.838 15.455 10.734 1.00 54.88 264 ILE A O 1
ATOM 2060 N N . LEU A 1 265 ? -40.038 13.941 11.878 1.00 52.47 265 LEU A N 1
ATOM 2061 C CA . LEU A 1 265 ? -38.956 12.956 11.964 1.00 52.47 265 LEU A CA 1
ATOM 2062 C C . LEU A 1 265 ? -38.534 12.435 10.584 1.00 52.47 265 LEU A C 1
ATOM 2064 O O . LEU A 1 265 ? -37.342 12.386 10.301 1.00 52.47 265 LEU A O 1
ATOM 2068 N N . ARG A 1 266 ? -39.491 12.146 9.693 1.00 56.66 266 ARG A N 1
ATOM 2069 C CA . ARG A 1 266 ? -39.186 11.676 8.332 1.00 56.66 266 ARG A CA 1
ATOM 2070 C C . ARG A 1 266 ? -38.505 12.751 7.477 1.00 56.66 266 ARG A C 1
ATOM 2072 O O . ARG A 1 266 ? -37.617 12.429 6.695 1.00 56.66 266 ARG A O 1
ATOM 2079 N N . THR A 1 267 ? -38.887 14.020 7.623 1.00 52.06 267 THR A N 1
ATOM 2080 C CA . THR A 1 267 ? -38.246 15.119 6.880 1.00 52.06 267 THR A CA 1
ATOM 2081 C C . THR A 1 267 ? -36.822 15.382 7.375 1.00 52.06 267 THR A C 1
ATOM 2083 O O . THR A 1 267 ? -35.937 15.636 6.565 1.00 52.06 267 THR A O 1
ATOM 2086 N N . ASN A 1 268 ? -36.571 15.257 8.684 1.00 46.28 268 ASN A N 1
ATOM 2087 C CA . ASN A 1 268 ? -35.227 15.403 9.253 1.00 46.28 268 ASN A CA 1
ATOM 2088 C C . ASN A 1 268 ? -34.311 14.212 8.937 1.00 46.28 268 ASN A C 1
ATOM 2090 O O . ASN A 1 268 ? -33.114 14.400 8.743 1.00 46.28 268 ASN A O 1
ATOM 2094 N N . GLU A 1 269 ? -34.865 13.004 8.821 1.00 48.62 269 GLU A N 1
ATOM 2095 C CA . GLU A 1 269 ? -34.136 11.820 8.357 1.00 48.62 269 GLU A CA 1
ATOM 2096 C C . GLU A 1 269 ? -33.688 11.978 6.893 1.00 48.62 269 GLU A C 1
ATOM 2098 O O . GLU A 1 269 ? -32.536 11.711 6.567 1.00 48.62 269 GLU A O 1
ATOM 2103 N N . GLN A 1 270 ? -34.552 12.517 6.024 1.00 44.16 270 GLN A N 1
ATOM 2104 C CA . GLN A 1 270 ? -34.195 12.824 4.632 1.00 44.16 270 GLN A CA 1
ATOM 2105 C C . GLN A 1 270 ? -33.169 13.964 4.519 1.00 44.16 270 GLN A C 1
ATOM 2107 O O . GLN A 1 270 ? -32.272 13.890 3.683 1.00 44.16 270 GLN A O 1
ATOM 2112 N N . LEU A 1 271 ? -33.248 14.986 5.382 1.00 43.12 271 LEU A N 1
ATOM 2113 C CA . LEU A 1 271 ? -32.253 16.062 5.411 1.00 43.12 271 LEU A CA 1
ATOM 2114 C C . LEU A 1 271 ? -30.879 15.566 5.886 1.00 43.12 271 LEU A C 1
ATOM 2116 O O . LEU A 1 271 ? -29.868 15.944 5.304 1.00 43.12 271 LEU A O 1
ATOM 2120 N N . SER A 1 272 ? -30.825 14.697 6.902 1.00 43.78 272 SER A N 1
ATOM 2121 C CA . SER A 1 272 ? -29.558 14.145 7.408 1.00 43.78 272 SER A CA 1
ATOM 2122 C C . SER A 1 272 ? -28.843 13.309 6.346 1.00 43.78 272 SER A C 1
ATOM 2124 O O . SER A 1 272 ? -27.640 13.459 6.169 1.00 43.78 272 SER A O 1
ATOM 2126 N N . ILE A 1 273 ? -29.587 12.503 5.581 1.00 48.72 273 ILE A N 1
ATOM 2127 C CA . ILE A 1 273 ? -29.028 11.663 4.510 1.00 48.72 273 ILE A CA 1
ATOM 2128 C C . ILE A 1 273 ? -28.499 12.513 3.340 1.00 48.72 273 ILE A C 1
ATOM 2130 O O . ILE A 1 273 ? -27.513 12.141 2.716 1.00 48.72 273 ILE A O 1
ATOM 2134 N N . MET A 1 274 ? -29.107 13.672 3.056 1.00 40.47 274 MET A N 1
ATOM 2135 C CA . MET A 1 274 ? -28.630 14.582 2.001 1.00 40.47 274 MET A CA 1
ATOM 2136 C C . MET A 1 274 ? -27.463 15.484 2.429 1.00 40.47 274 MET A C 1
ATOM 2138 O O . MET A 1 274 ? -26.845 16.094 1.564 1.00 40.47 274 MET A O 1
ATOM 2142 N N . THR A 1 275 ? -27.164 15.595 3.728 1.00 42.06 275 THR A N 1
ATOM 2143 C CA . THR A 1 275 ? -26.075 16.462 4.229 1.00 42.06 275 THR A CA 1
ATOM 2144 C C . THR A 1 275 ? -24.774 15.685 4.492 1.00 42.06 275 THR A C 1
ATOM 2146 O O . THR A 1 275 ? -23.733 16.298 4.709 1.00 42.06 275 THR A O 1
ATOM 2149 N N . GLU A 1 276 ? -24.821 14.348 4.468 1.00 41.62 276 GLU A N 1
ATOM 2150 C CA . GLU A 1 276 ? -23.680 13.446 4.713 1.00 41.62 276 GLU A CA 1
ATOM 2151 C C . GLU A 1 276 ? -23.220 12.670 3.454 1.00 41.62 276 GLU A C 1
ATOM 2153 O O . GLU A 1 276 ? -22.441 11.723 3.572 1.00 41.62 276 GLU A O 1
ATOM 2158 N N . ALA A 1 277 ? -23.674 13.073 2.259 1.00 36.97 277 ALA A N 1
ATOM 2159 C CA . ALA A 1 277 ? -23.167 12.618 0.955 1.00 36.97 277 ALA A CA 1
ATOM 2160 C C . ALA A 1 277 ? -22.314 13.711 0.295 1.00 36.97 277 ALA A C 1
ATOM 2162 O O . ALA A 1 277 ? -21.299 13.353 -0.344 1.00 36.97 277 ALA A O 1
#

pLDDT: mean 72.72, std 22.87, range [23.72, 96.19]

Organism: Acanthocheilonema viteae (NCBI:txid6277)

Foldseek 3Di:
DVVVVVVVVVCVVVVDDDDDPCVVVVVCVVCQVVVLVVVLVVLLVVLLVVLCVLQQAVVLSVLLSVLLVVLLVVLVVVCVVVVPDRDPLLSVLSSVLSVLLSVLQSLLNNQLVVLFPQDDPDPDRDGHRDPALVVSLVVSLVVRLVVLLVVLVVQLVVLVVLVPPPDPSSVSNNVSSNSSSVSSSCSSNPVSSVVSSPDDVVSRPPGVCCVVVVCVVVVVVVVVVVVPPDDDDDDDDDDDYDDDDDPPDPPDDDDDDDPVVVVVVVVVVVVVVVVVD

Sequence (277 aa):
MQKWRNIANSYKDLNVSVWEANSMFVDQMLSLKTLALQTCVWTLICMTAVCGLFIQNPFSVIIASLTIASISFGVIGFLSWWHLDLDPATLCAILMCIGMSVDFTAHVSYHHQLGEKKTIKGIRITKSRLENNKARLEYTLESVAWPTLQGGISTVACIIPLAFLENYIPLVFVKTISLVVIWGLFHGLVLLPTFLSLIPQFLLEFNCYRAIFGKHLFGATAGIDAYSSSGSTCDAGGGSGSRKEEDKVVHDKDRHMNATELRILRTNEQLSIMTEA

Secondary structure (DSSP, 8-state):
-HHHHHHHHH-GGGT-----TTHHHHHHHHHHHHHHHHHHHHHHHHHHHHHHHH---HHHHHHHHHHHHHHHHHHHHHHHHTT----HHHHHHHHHHHHHHHHHHHHHHHHHHH-EEEEEETTEEEEEE-S-HHHHHHHHHHHHHHHHHHHHHHHHHHHHHHHTS-SHHHHHHHHHHHHHHHHHHHIIIIIHHHHHHHS-HHHHT--HHHHHHHHHHHHHHTTTTTTTTSS---------------TTSSS-------HHHHHHHHHHHHHHHHH--

Radius of gyration: 30.06 Å; Cα contacts (8 Å, |Δi|>4): 210; chains: 1; bounding box: 90×44×91 Å

Nearest PDB structures (foldseek):
  8v0g-assembly1_A  TM=9.232E-01  e=4.943E-06  Plasmodium falciparum 3D7
  8qeb-assembly1_A  TM=8.911E-01  e=4.879E-04  Saccharomyces cerevisiae
  6zo7-assembly1_A  TM=7.220E-01  e=5.386E-04  Escherichia coli K-12
  7k8d-assembly1_A  TM=6.685E-01  e=5.485E-03  Mycolicibacterium smegmatis MC2 155
  3k07-assembly1_A  TM=5.552E-01  e=2.535E-02  Escherichia coli K-12

InterPro domains:
  IPR048634 Protein export membrane protein SecD/SecF, C-terminal [PF02355] (11-189)
  IPR051697 Patched domain-containing protein [PTHR10796] (1-211)

Mean predicted aligned error: 15.34 Å

Solvent-accessible surface area (backbone atoms only — not comparable to full-atom values): 16297 Å² total; per-residue (Å²): 106,70,69,59,47,52,56,33,63,73,41,61,91,68,74,57,78,90,85,54,98,62,46,66,61,53,51,50,61,70,47,39,63,64,50,46,52,52,49,52,51,53,49,52,53,50,51,41,51,53,44,40,70,74,36,65,28,58,63,61,28,51,52,45,41,51,49,38,49,50,45,45,52,47,50,56,51,51,42,54,71,70,68,56,71,93,43,75,64,52,47,51,47,51,53,49,38,49,53,53,30,47,53,40,39,48,57,48,53,48,44,46,71,61,41,42,50,72,48,71,65,80,96,46,78,44,75,42,73,59,88,45,52,66,64,31,47,52,54,32,46,70,70,44,47,59,62,52,50,53,52,41,52,50,54,46,61,69,40,50,71,38,61,76,44,96,43,70,67,43,42,52,47,40,54,49,53,46,48,38,42,55,49,28,51,48,43,28,71,49,49,47,53,53,58,59,50,70,54,57,67,75,60,72,65,51,38,50,59,59,61,58,48,41,55,57,54,55,60,52,47,69,66,50,66,75,62,72,81,73,78,81,89,82,87,86,82,91,89,86,85,90,80,92,85,79,93,77,80,87,84,82,88,88,82,88,84,58,78,68,59,59,52,54,52,54,53,51,53,55,49,53,60,67,73,76,112